Protein AF-A0A9P8ZN31-F1 (afdb_monomer_lite)

Sequence (281 aa):
MIQGDFIYSLTTFLALFKLKSSVALEEIICVKPPHLLTALALTDVSKDERPAIALDNQFRLLREDMVSVKAGGVEIEALRLHGVSGASSDTGRRTPWALQLECVRDLPFFAGTKAEDRRKFLQENKRIIRHQSFACIIIDNQVAAFGEINRDEELLARELPVVILQINGEANTIDTLYKLMDPTAVKLIQVDTAVFAYEPVIKALQRMQYPALAPELFLWDNDALLEHARDILELLRTQPTADIGPVLGLSRRTAFDRAQHDSLLAALTQRISLIQGPPGK

Foldseek 3Di:
DPDPPVVVQLLLLLLQQCDDDPQLSCLLNPPPPLDQQDPVNLVVDDLVCQQVVVLVNVSSVVNVVVSVQPLPADKAKAWAFPDKDQDCDPVNDRDAIKTKIWHPAADPVCVPPDLVCQLVVCVVCCRHQHFQFKKFKAFPSHTLFIFGWHDDSVQCSDRTHIIITGGPDDVSVVSSVVSRPDTPIMMMGGGPDPPVVCVVVSVVSVVPPGPPCSCCPRVVPFPQFDPDPVVVLVCCVVPVQAQCCVVVVHPDGDGDDPLRSVQVNCVNTTPDGDRDDDDDD

pLDDT: mean 74.08, std 16.92, range [22.97, 94.44]

Structure (mmCIF, N/CA/C/O backbone):
data_AF-A0A9P8ZN31-F1
#
_entry.id   AF-A0A9P8ZN31-F1
#
loop_
_atom_site.group_PDB
_atom_site.id
_atom_site.type_symbol
_atom_site.label_atom_id
_atom_site.label_alt_id
_atom_site.label_comp_id
_atom_site.label_asym_id
_atom_site.label_entity_id
_atom_site.label_seq_id
_atom_site.pdbx_PDB_ins_code
_atom_site.Cartn_x
_atom_site.Cartn_y
_atom_site.Cartn_z
_atom_site.occupancy
_atom_site.B_iso_or_equiv
_atom_site.auth_seq_id
_atom_site.auth_comp_id
_atom_site.auth_asym_id
_atom_site.auth_atom_id
_atom_site.pdbx_PDB_model_num
ATOM 1 N N . MET A 1 1 ? 6.189 -29.292 15.777 1.00 26.81 1 MET A N 1
ATOM 2 C CA . MET A 1 1 ? 5.141 -28.634 16.592 1.00 26.81 1 MET A CA 1
ATOM 3 C C . MET A 1 1 ? 5.155 -27.110 16.381 1.00 26.81 1 MET A C 1
ATOM 5 O O . MET A 1 1 ? 5.052 -26.361 17.335 1.00 26.81 1 MET A O 1
ATOM 9 N N . ILE A 1 2 ? 5.304 -26.651 15.128 1.00 26.19 2 ILE A N 1
ATOM 10 C CA . ILE A 1 2 ? 5.256 -25.233 14.708 1.00 26.19 2 ILE A CA 1
ATOM 11 C C . ILE A 1 2 ? 4.621 -25.215 13.306 1.00 26.19 2 ILE A C 1
ATOM 13 O O . ILE A 1 2 ? 5.259 -24.904 12.310 1.00 26.19 2 ILE A O 1
ATOM 17 N N . GLN A 1 3 ? 3.401 -25.740 13.199 1.00 24.02 3 GLN A N 1
ATOM 18 C CA . GLN A 1 3 ? 2.701 -25.884 11.912 1.00 24.02 3 GLN A CA 1
ATOM 19 C C . GLN A 1 3 ? 1.229 -25.442 11.995 1.00 24.02 3 GLN A C 1
ATOM 21 O O . GLN A 1 3 ? 0.548 -25.407 10.979 1.00 24.02 3 GLN A O 1
ATOM 26 N N . GLY A 1 4 ? 0.753 -25.069 13.192 1.00 22.97 4 GLY A N 1
ATOM 27 C CA . GLY A 1 4 ? -0.618 -24.605 13.430 1.00 22.97 4 GLY A CA 1
ATOM 28 C C . GLY A 1 4 ? -0.794 -23.093 13.266 1.00 22.97 4 GLY A C 1
ATOM 29 O O . GLY A 1 4 ? -1.760 -22.661 12.646 1.00 22.97 4 GLY A O 1
ATOM 30 N N . ASP A 1 5 ? 0.165 -22.284 13.724 1.00 27.25 5 ASP A N 1
ATOM 31 C CA . ASP A 1 5 ? -0.033 -20.824 13.817 1.00 27.25 5 ASP A CA 1
ATOM 32 C C . ASP A 1 5 ? 0.123 -20.085 12.477 1.00 27.25 5 ASP A C 1
ATOM 34 O O . ASP A 1 5 ? -0.468 -19.027 12.263 1.00 27.25 5 ASP A O 1
ATOM 38 N N . PHE A 1 6 ? 0.858 -20.663 11.522 1.00 27.67 6 PHE A N 1
ATOM 39 C CA . PHE A 1 6 ? 1.039 -20.072 10.188 1.00 27.67 6 PHE A CA 1
ATOM 40 C C . PHE A 1 6 ? -0.221 -20.209 9.314 1.00 27.67 6 PHE A C 1
ATOM 42 O O . PHE A 1 6 ? -0.500 -19.354 8.475 1.00 27.67 6 PHE A O 1
ATOM 49 N N . ILE A 1 7 ? -1.016 -21.262 9.541 1.00 29.48 7 ILE A N 1
ATOM 50 C CA . ILE A 1 7 ? -2.243 -21.538 8.784 1.00 29.48 7 ILE A CA 1
ATOM 51 C C . ILE A 1 7 ? -3.386 -20.645 9.280 1.00 29.48 7 ILE A C 1
ATOM 53 O O . ILE A 1 7 ? -4.126 -20.102 8.461 1.00 29.48 7 ILE A O 1
ATOM 57 N N . TYR A 1 8 ? -3.495 -20.397 10.590 1.00 28.84 8 TYR A N 1
ATOM 58 C CA . TYR A 1 8 ? -4.482 -19.447 11.125 1.00 28.84 8 TYR A CA 1
ATOM 59 C C . TYR A 1 8 ? -4.215 -18.010 10.664 1.00 28.84 8 TYR A C 1
ATOM 61 O O . TYR A 1 8 ? -5.162 -17.300 10.321 1.00 28.84 8 TYR A O 1
ATOM 69 N N . SER A 1 9 ? -2.940 -17.621 10.556 1.00 41.56 9 SER A N 1
ATOM 70 C CA . SER A 1 9 ? -2.534 -16.351 9.948 1.00 41.56 9 S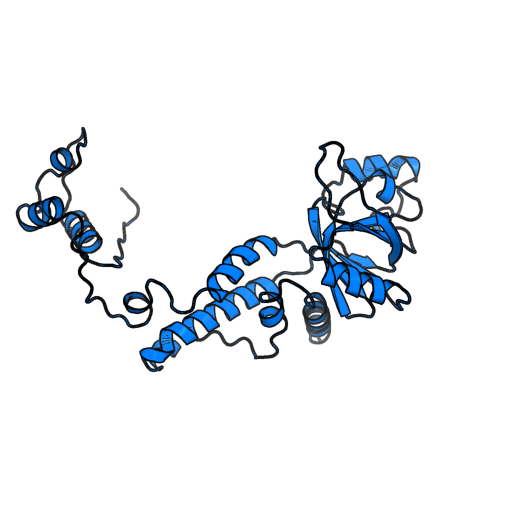ER A CA 1
ATOM 71 C C . SER A 1 9 ? -2.976 -16.273 8.485 1.00 41.56 9 SER A C 1
ATOM 73 O O . SER A 1 9 ? -3.716 -15.365 8.137 1.00 41.56 9 SER A O 1
ATOM 75 N N . LEU A 1 10 ? -2.658 -17.270 7.648 1.00 34.88 10 LEU A N 1
ATOM 76 C CA . LEU A 1 10 ? -3.002 -17.254 6.220 1.00 34.88 10 LEU A CA 1
ATOM 77 C C . LEU A 1 10 ? -4.518 -17.308 5.958 1.00 34.88 10 LEU A C 1
ATOM 79 O O . LEU A 1 10 ? -5.004 -16.654 5.045 1.00 34.88 10 LEU A O 1
ATOM 83 N N . THR A 1 11 ? -5.282 -18.052 6.762 1.00 34.88 11 THR A N 1
ATOM 84 C CA . THR A 1 11 ? -6.744 -18.178 6.590 1.00 34.88 11 THR A CA 1
ATOM 85 C C . THR A 1 11 ? -7.471 -16.903 7.017 1.00 34.88 11 THR A C 1
ATOM 87 O O . THR A 1 11 ? -8.391 -16.458 6.334 1.00 34.88 11 THR A O 1
ATOM 90 N N . THR A 1 12 ? -7.008 -16.265 8.098 1.00 37.31 12 THR A N 1
ATOM 91 C CA . THR A 1 12 ? -7.494 -14.946 8.534 1.00 37.31 12 THR A CA 1
ATOM 92 C C . THR A 1 12 ? -7.052 -13.865 7.550 1.00 37.31 12 THR A C 1
ATOM 94 O O . THR A 1 12 ? -7.836 -12.986 7.229 1.00 37.31 12 THR A O 1
ATOM 97 N N . PHE A 1 13 ? -5.850 -13.979 6.977 1.00 41.16 13 PHE A N 1
ATOM 98 C CA . PHE A 1 13 ? -5.304 -13.066 5.971 1.00 41.16 13 PHE A CA 1
ATOM 99 C C . PHE A 1 13 ? -6.001 -13.173 4.600 1.00 41.16 13 PHE A C 1
ATOM 101 O O . PHE A 1 13 ? -6.273 -12.172 3.945 1.00 41.16 13 PHE A O 1
ATOM 108 N N . LEU A 1 14 ? -6.379 -14.382 4.184 1.00 36.84 14 LEU A N 1
ATOM 109 C CA . LEU A 1 14 ? -7.201 -14.621 2.993 1.00 36.84 14 LEU A CA 1
ATOM 110 C C . LEU A 1 14 ? -8.663 -14.198 3.215 1.00 36.84 14 LEU A C 1
ATOM 112 O O . LEU A 1 14 ? -9.325 -13.753 2.276 1.00 36.84 14 LEU A O 1
ATOM 116 N N . ALA A 1 15 ? -9.167 -14.292 4.452 1.00 37.00 15 ALA A N 1
ATOM 117 C CA . ALA A 1 15 ? -10.458 -13.726 4.835 1.00 37.00 15 ALA A CA 1
ATOM 118 C C . ALA A 1 15 ? -10.421 -12.188 4.889 1.00 37.00 15 ALA A C 1
ATOM 120 O O . ALA A 1 15 ? -11.410 -11.567 4.502 1.00 37.00 15 ALA A O 1
ATOM 121 N N . LEU A 1 16 ? -9.272 -11.610 5.277 1.00 36.31 16 LEU A N 1
ATOM 122 C CA . LEU A 1 16 ? -8.961 -10.182 5.434 1.00 36.31 16 LEU A CA 1
ATOM 123 C C . LEU A 1 16 ? -9.022 -9.356 4.137 1.00 36.31 16 LEU A C 1
ATOM 125 O O . LEU A 1 16 ? -9.051 -8.130 4.194 1.00 36.31 16 LEU A O 1
ATOM 129 N N . PHE A 1 17 ? -9.059 -10.006 2.972 1.00 39.19 17 PHE A N 1
ATOM 130 C CA . PHE A 1 17 ? -8.986 -9.318 1.683 1.00 39.19 17 PHE A CA 1
ATOM 131 C C . PHE A 1 17 ? -10.204 -9.433 0.780 1.00 39.19 17 PHE A C 1
ATOM 133 O O . PHE A 1 17 ? -10.156 -8.997 -0.366 1.00 39.19 17 PHE A O 1
ATOM 140 N N . LYS A 1 18 ? -11.339 -9.906 1.299 1.00 36.06 18 LYS A N 1
ATOM 141 C CA . LYS A 1 18 ? -12.612 -9.864 0.571 1.00 36.06 18 LYS A CA 1
ATOM 142 C C . LYS A 1 18 ? -13.248 -8.452 0.596 1.00 36.06 18 LYS A C 1
ATOM 144 O O . LYS A 1 18 ? -13.969 -8.139 1.520 1.00 36.06 18 LYS A O 1
ATOM 149 N N . LEU A 1 19 ? -13.059 -7.680 -0.488 1.00 34.50 19 LEU A N 1
ATOM 150 C CA . LEU A 1 19 ? -13.835 -6.515 -1.013 1.00 34.50 19 LEU A CA 1
ATOM 151 C C . LEU A 1 19 ? -13.381 -5.099 -0.573 1.00 34.50 19 LEU A C 1
ATOM 153 O O . LEU A 1 19 ? -13.502 -4.771 0.595 1.00 34.50 19 LEU A O 1
ATOM 157 N N . LYS A 1 20 ? -12.959 -4.127 -1.422 1.00 34.56 20 LYS A N 1
ATOM 158 C CA . LYS A 1 20 ? -12.990 -3.947 -2.894 1.00 34.56 20 LYS A CA 1
ATOM 159 C C . LYS A 1 20 ? -12.104 -2.751 -3.342 1.00 34.56 20 LYS A C 1
ATOM 161 O O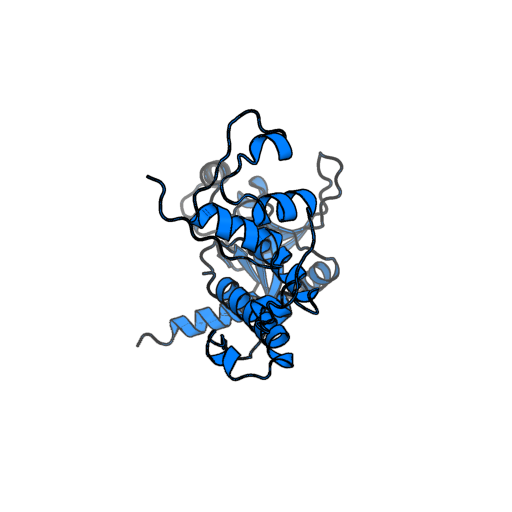 . LYS A 1 20 ? -12.341 -1.616 -2.948 1.00 34.56 20 LYS A O 1
ATOM 166 N N . SER A 1 21 ? -11.199 -2.973 -4.289 1.00 34.22 21 SER A N 1
ATOM 167 C CA . SER A 1 21 ? -11.237 -2.290 -5.592 1.00 34.22 21 SER A CA 1
ATOM 168 C C . SER A 1 21 ? -11.399 -3.438 -6.588 1.00 34.22 21 SER A C 1
ATOM 170 O O . SER A 1 21 ? -10.793 -4.488 -6.368 1.00 34.22 21 SER A O 1
ATOM 172 N N . SER A 1 22 ? -12.303 -3.344 -7.572 1.00 43.41 22 SER A N 1
ATOM 173 C CA . SER A 1 22 ? -12.851 -4.550 -8.233 1.00 43.41 22 SER A CA 1
ATOM 174 C C . SER A 1 22 ? -11.807 -5.444 -8.893 1.00 43.41 22 SER A C 1
ATOM 176 O O . SER A 1 22 ? -12.115 -6.577 -9.214 1.00 43.41 22 SER A O 1
ATOM 178 N N . VAL A 1 23 ? -10.583 -4.960 -9.062 1.00 41.75 23 VAL A N 1
ATOM 179 C CA . VAL A 1 23 ? -9.555 -5.678 -9.790 1.00 41.75 23 VAL A CA 1
ATOM 180 C C . VAL A 1 23 ? -8.280 -5.917 -8.955 1.00 41.75 23 VAL A C 1
ATOM 182 O O . VAL A 1 23 ? -7.556 -6.865 -9.224 1.00 41.75 23 VAL A O 1
ATOM 185 N N . ALA A 1 24 ? -8.021 -5.155 -7.877 1.00 50.44 24 ALA A N 1
ATOM 186 C CA . ALA A 1 24 ? -7.046 -5.583 -6.856 1.00 50.44 24 ALA A CA 1
ATOM 187 C C . ALA A 1 24 ? -7.593 -6.760 -6.032 1.00 50.44 24 ALA A C 1
ATOM 189 O O . ALA A 1 24 ? -6.850 -7.623 -5.580 1.00 50.44 24 ALA A O 1
ATOM 190 N N . LEU A 1 25 ? -8.915 -6.793 -5.850 1.00 49.91 25 LEU A N 1
ATOM 191 C CA . LEU A 1 25 ? -9.608 -7.817 -5.088 1.00 49.91 25 LEU A CA 1
ATOM 192 C C . LEU A 1 25 ? -9.474 -9.209 -5.709 1.00 49.91 25 LEU A C 1
ATOM 194 O O . LEU A 1 25 ? -9.124 -10.148 -5.002 1.00 49.91 25 LEU A O 1
ATOM 198 N N . GLU A 1 26 ? -9.771 -9.327 -7.007 1.00 50.06 26 GLU A N 1
ATOM 199 C CA . GLU A 1 26 ? -9.713 -10.591 -7.756 1.00 50.06 26 GLU A CA 1
ATOM 200 C C . GLU A 1 26 ? -8.316 -11.215 -7.704 1.00 50.06 26 GLU A C 1
ATOM 202 O O . GLU A 1 26 ? -8.182 -12.429 -7.548 1.00 50.06 26 GLU A O 1
ATOM 207 N N . GLU A 1 27 ? -7.283 -10.374 -7.745 1.00 54.56 27 GLU A N 1
ATOM 208 C CA . GLU A 1 27 ? -5.901 -10.826 -7.665 1.00 54.56 27 GLU A CA 1
ATOM 209 C C . GLU A 1 27 ? -5.556 -11.343 -6.262 1.00 54.56 27 GLU A C 1
ATOM 211 O O . GLU A 1 27 ? -4.999 -12.429 -6.116 1.00 54.56 27 GLU A O 1
ATOM 216 N N . ILE A 1 28 ? -5.955 -10.641 -5.199 1.00 51.53 28 ILE A N 1
ATOM 217 C CA . ILE A 1 28 ? -5.618 -11.049 -3.827 1.00 51.53 28 ILE A CA 1
ATOM 218 C C . ILE A 1 28 ? -6.348 -12.345 -3.420 1.00 51.53 28 ILE A C 1
ATOM 220 O O . ILE A 1 28 ? -5.738 -13.215 -2.787 1.00 51.53 28 ILE A O 1
ATOM 224 N N . ILE A 1 29 ? -7.605 -12.532 -3.849 1.00 50.16 29 ILE A N 1
ATOM 225 C CA . ILE A 1 29 ? -8.415 -13.742 -3.574 1.00 50.16 29 ILE A CA 1
ATOM 226 C C . ILE A 1 29 ? -8.078 -14.939 -4.478 1.00 50.16 29 ILE A C 1
ATOM 228 O O . ILE A 1 29 ? -8.655 -16.016 -4.314 1.00 50.16 29 ILE A O 1
ATOM 232 N N . CYS A 1 30 ? -7.179 -14.773 -5.448 1.00 54.09 30 CYS A N 1
ATOM 233 C CA . CYS A 1 30 ? -6.862 -15.790 -6.441 1.00 54.09 30 CYS A CA 1
ATOM 234 C C . CYS A 1 30 ? -6.318 -17.077 -5.786 1.00 54.09 30 CYS A C 1
ATOM 236 O O . CYS A 1 30 ? -5.209 -17.129 -5.276 1.00 54.09 30 CYS A O 1
ATOM 238 N N . VAL A 1 31 ? -7.052 -18.185 -5.817 1.00 57.72 31 VAL A N 1
ATOM 239 C CA . VAL A 1 31 ? -6.573 -19.459 -5.233 1.00 57.72 31 VAL A CA 1
ATOM 240 C C . VAL A 1 31 ? -5.493 -20.158 -6.067 1.00 57.72 31 VAL A C 1
AT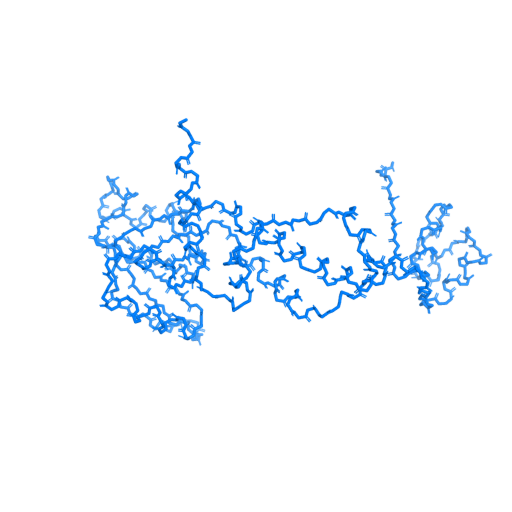OM 242 O O . VAL A 1 31 ? -4.993 -21.208 -5.666 1.00 57.72 31 VAL A O 1
ATOM 245 N N . LYS A 1 32 ? -5.110 -19.596 -7.224 1.00 58.41 32 LYS A N 1
ATOM 246 C CA . LYS A 1 32 ? -3.998 -20.141 -8.009 1.00 58.41 32 LYS A CA 1
ATOM 247 C C . LYS A 1 32 ? -2.712 -20.048 -7.179 1.00 58.41 32 LYS A C 1
ATOM 249 O O . LYS A 1 32 ? -2.470 -18.994 -6.579 1.00 58.41 32 LYS A O 1
ATOM 254 N N . PRO A 1 33 ? -1.895 -21.115 -7.149 1.00 53.50 33 PRO A N 1
ATOM 255 C CA . PRO A 1 33 ? -0.647 -21.105 -6.405 1.00 53.50 33 PRO A CA 1
ATOM 256 C C . PRO A 1 33 ? 0.241 -19.946 -6.884 1.00 53.50 33 PRO A C 1
ATOM 258 O O . PRO A 1 33 ? 0.276 -19.672 -8.091 1.00 53.50 33 PRO A O 1
ATOM 261 N N . PRO A 1 34 ? 0.936 -19.248 -5.966 1.00 54.50 34 PRO A N 1
ATOM 262 C CA . PRO A 1 34 ? 1.929 -18.258 -6.346 1.00 54.50 34 PRO A CA 1
ATOM 263 C C . PRO A 1 34 ? 3.024 -18.985 -7.126 1.00 54.50 34 PRO A C 1
ATOM 265 O O . PRO A 1 34 ? 3.755 -19.817 -6.593 1.00 54.50 34 PRO A O 1
ATOM 268 N N . HIS A 1 35 ? 3.072 -18.726 -8.425 1.00 62.84 35 HIS A N 1
ATOM 269 C CA . HIS A 1 35 ? 4.105 -19.231 -9.306 1.00 62.84 35 HIS A CA 1
ATOM 270 C C . HIS A 1 35 ? 4.659 -18.035 -10.061 1.00 62.84 35 HIS A C 1
ATOM 272 O O . HIS A 1 35 ? 4.056 -17.562 -11.021 1.00 62.84 35 HIS A O 1
ATOM 278 N N . LEU A 1 36 ? 5.773 -17.508 -9.562 1.00 64.06 36 LEU A N 1
ATOM 279 C CA . LEU A 1 36 ? 6.572 -16.544 -10.297 1.00 64.06 36 LEU A CA 1
ATOM 280 C C . LEU A 1 36 ? 7.420 -17.335 -11.284 1.00 64.06 36 LEU A C 1
ATOM 282 O O . LEU A 1 36 ? 8.298 -18.102 -10.880 1.00 64.06 36 LEU A O 1
ATOM 286 N N . LEU A 1 37 ? 7.153 -17.169 -12.576 1.00 67.25 37 LEU A N 1
ATOM 287 C CA . LEU A 1 37 ? 8.062 -17.702 -13.581 1.00 67.25 37 LEU A CA 1
ATOM 288 C C . LEU A 1 37 ? 9.378 -16.932 -13.487 1.00 67.25 37 LEU A C 1
ATOM 290 O O . LEU A 1 37 ? 9.406 -15.702 -13.424 1.00 67.25 37 LEU A O 1
ATOM 294 N N . THR A 1 38 ? 10.485 -17.666 -13.468 1.00 70.50 38 THR A N 1
ATOM 295 C CA . THR A 1 38 ? 11.809 -17.052 -13.511 1.00 70.50 38 THR A CA 1
ATOM 296 C C . THR A 1 38 ? 12.034 -16.396 -14.873 1.00 70.50 38 THR A C 1
ATOM 298 O O . THR A 1 38 ? 11.422 -16.775 -15.873 1.00 70.50 38 THR A O 1
ATOM 301 N N . ALA A 1 39 ? 12.966 -15.442 -14.945 1.00 67.00 39 ALA A N 1
ATOM 302 C CA . ALA A 1 39 ? 13.363 -14.840 -16.222 1.00 67.00 39 ALA A CA 1
ATOM 303 C C . ALA A 1 39 ? 13.819 -15.894 -17.255 1.00 67.00 39 ALA A C 1
ATOM 305 O O . ALA A 1 39 ? 13.616 -15.713 -18.450 1.00 67.00 39 ALA A O 1
ATOM 306 N N . LEU A 1 40 ? 14.380 -17.013 -16.781 1.00 66.88 40 LEU A N 1
ATOM 307 C CA . LEU A 1 40 ? 14.743 -18.172 -17.599 1.00 66.88 40 LEU A CA 1
ATOM 308 C C . LEU A 1 40 ? 13.511 -18.955 -18.069 1.00 66.88 40 LEU A C 1
ATOM 310 O O . LEU A 1 40 ? 13.440 -19.330 -19.224 1.00 66.88 40 LEU A O 1
ATOM 314 N N . ALA A 1 41 ? 12.490 -19.141 -17.235 1.00 71.38 41 ALA A N 1
ATOM 315 C CA . ALA A 1 41 ? 11.276 -19.832 -17.671 1.00 71.38 41 ALA A CA 1
ATOM 316 C C . ALA A 1 41 ? 10.525 -19.079 -18.791 1.00 71.38 41 ALA A C 1
ATOM 318 O O . ALA A 1 41 ? 9.815 -19.700 -19.573 1.00 71.38 41 ALA A O 1
ATOM 319 N N . LEU A 1 42 ? 10.707 -17.756 -18.918 1.00 69.75 42 LEU A N 1
ATOM 320 C CA . LEU A 1 42 ? 10.162 -16.962 -20.029 1.00 69.75 42 LEU A CA 1
ATOM 321 C C . LEU A 1 42 ? 10.881 -17.207 -21.370 1.00 69.75 42 LEU A C 1
ATOM 323 O O . LEU A 1 42 ? 10.284 -16.950 -22.417 1.00 69.75 42 LEU A O 1
ATOM 327 N N . THR A 1 43 ? 12.131 -17.698 -21.378 1.00 71.19 43 THR A N 1
ATOM 328 C CA . THR A 1 43 ? 12.849 -17.998 -22.635 1.00 71.19 43 THR A CA 1
ATOM 329 C C . THR A 1 43 ? 12.246 -19.194 -23.359 1.00 71.19 43 THR A C 1
ATOM 331 O O . THR A 1 43 ? 12.255 -19.221 -24.590 1.00 71.19 43 THR A O 1
ATOM 334 N N . ASP A 1 44 ? 11.692 -20.139 -22.597 1.00 79.00 44 ASP A N 1
ATOM 335 C CA . ASP A 1 44 ? 11.163 -21.414 -23.091 1.00 79.00 44 ASP A CA 1
ATOM 336 C C . ASP A 1 44 ? 9.744 -21.292 -23.662 1.00 79.00 44 ASP A C 1
ATOM 338 O O . ASP A 1 44 ? 9.229 -22.225 -24.279 1.00 79.00 44 ASP A O 1
ATOM 342 N N . VAL A 1 45 ? 9.113 -20.128 -23.485 1.00 80.19 45 VAL A N 1
ATOM 343 C CA . VAL A 1 45 ? 7.778 -19.834 -24.005 1.00 80.19 45 VAL A CA 1
ATOM 344 C C . VAL A 1 45 ? 7.864 -19.111 -25.351 1.00 80.19 45 VAL A C 1
ATOM 346 O O . VAL A 1 45 ? 8.820 -18.370 -25.626 1.00 80.19 45 VAL A O 1
ATOM 349 N N . SER A 1 46 ? 6.853 -19.325 -26.199 1.00 82.25 46 SER A N 1
ATOM 350 C CA . SER A 1 46 ? 6.738 -18.686 -27.510 1.00 82.25 46 SER A CA 1
ATOM 351 C C . SER A 1 46 ? 6.815 -17.160 -27.392 1.00 82.25 46 SER A C 1
ATOM 353 O O . SER A 1 46 ? 6.295 -16.577 -26.439 1.00 82.25 46 SER A O 1
ATOM 355 N N . LYS A 1 47 ? 7.477 -16.500 -28.355 1.00 79.31 47 LYS A N 1
ATOM 356 C CA . LYS A 1 47 ? 7.654 -15.037 -28.350 1.00 79.31 47 LYS A CA 1
ATOM 357 C C . LYS A 1 47 ? 6.316 -14.310 -28.149 1.00 79.31 47 LYS A C 1
ATOM 359 O O . LYS A 1 47 ? 6.238 -13.427 -27.303 1.00 79.31 47 LYS A O 1
ATOM 364 N N . ASP A 1 48 ? 5.263 -14.744 -28.835 1.00 80.50 48 ASP A N 1
ATOM 365 C CA . ASP A 1 48 ? 3.949 -14.091 -28.823 1.00 80.50 48 ASP A CA 1
ATOM 366 C C . ASP A 1 48 ? 3.251 -14.122 -27.450 1.00 80.50 48 ASP A C 1
ATOM 368 O O . ASP A 1 48 ? 2.511 -13.200 -27.106 1.00 80.50 48 ASP A O 1
ATOM 372 N N . GLU A 1 49 ? 3.513 -15.142 -26.627 1.00 81.56 49 GLU A N 1
ATOM 373 C CA . GLU A 1 49 ? 2.886 -15.305 -25.307 1.00 81.56 49 GLU A CA 1
ATOM 374 C C . GLU A 1 49 ? 3.656 -14.596 -24.180 1.00 81.56 49 GLU A C 1
ATOM 376 O O . GLU A 1 49 ? 3.079 -14.277 -23.134 1.00 81.56 49 GLU A O 1
ATOM 381 N N . ARG A 1 50 ? 4.950 -14.302 -24.377 1.00 82.88 50 ARG A N 1
ATOM 382 C CA . ARG A 1 50 ? 5.820 -13.716 -23.338 1.00 82.88 50 ARG A CA 1
ATOM 383 C C . ARG A 1 50 ? 5.286 -12.417 -22.731 1.00 82.88 50 ARG A C 1
ATOM 385 O O . ARG A 1 50 ? 5.353 -12.305 -21.508 1.00 82.88 50 ARG A O 1
ATOM 392 N N . PRO A 1 51 ? 4.746 -11.443 -23.493 1.00 81.50 51 PRO A N 1
ATOM 393 C CA . PRO A 1 51 ? 4.252 -10.197 -22.908 1.00 81.50 51 PRO A CA 1
ATOM 394 C C . PRO A 1 51 ? 3.057 -10.413 -21.974 1.00 81.50 51 PRO A C 1
ATOM 396 O O . PRO A 1 51 ? 2.995 -9.806 -20.906 1.00 81.50 51 PRO A O 1
ATOM 399 N N . ALA A 1 52 ? 2.133 -11.305 -22.343 1.00 81.31 52 ALA A N 1
ATOM 400 C CA . ALA A 1 52 ? 0.965 -11.626 -21.526 1.00 81.31 52 ALA A CA 1
ATOM 401 C C . ALA A 1 52 ? 1.366 -12.361 -20.237 1.00 81.31 52 ALA A C 1
ATOM 403 O O . ALA A 1 52 ? 0.888 -12.031 -19.153 1.00 81.31 52 ALA A O 1
ATOM 404 N N . ILE A 1 53 ? 2.298 -13.309 -20.341 1.00 80.25 53 ILE A N 1
ATOM 405 C CA . ILE A 1 53 ? 2.818 -14.056 -19.191 1.00 80.25 53 ILE A CA 1
ATOM 406 C C . ILE A 1 53 ? 3.635 -13.150 -18.265 1.00 80.25 53 ILE A C 1
ATOM 408 O O . ILE A 1 53 ? 3.527 -13.248 -17.046 1.00 80.25 53 ILE A O 1
ATOM 412 N N . ALA A 1 54 ? 4.429 -12.232 -18.816 1.00 79.44 54 ALA A N 1
ATOM 413 C CA . ALA A 1 54 ? 5.169 -11.261 -18.022 1.00 79.44 54 ALA A CA 1
ATOM 414 C C . ALA A 1 54 ? 4.234 -10.314 -17.255 1.00 79.44 54 ALA A C 1
ATOM 416 O O . ALA A 1 54 ? 4.496 -10.027 -16.089 1.00 79.44 54 ALA A O 1
ATOM 417 N N . LEU A 1 55 ? 3.133 -9.870 -17.870 1.00 79.56 55 LEU A N 1
ATOM 418 C CA . LEU A 1 55 ? 2.094 -9.105 -17.175 1.00 79.56 55 LEU A CA 1
ATOM 419 C C . LEU A 1 55 ? 1.462 -9.914 -16.037 1.00 79.56 55 LEU A C 1
ATOM 421 O O . LEU A 1 55 ? 1.364 -9.403 -14.923 1.00 79.56 55 LEU A O 1
ATOM 425 N N . ASP A 1 56 ? 1.101 -11.176 -16.282 1.00 79.00 56 ASP A N 1
ATOM 426 C CA . ASP A 1 56 ? 0.570 -12.077 -15.248 1.00 79.00 56 ASP A CA 1
ATOM 427 C C . ASP A 1 56 ? 1.569 -12.265 -14.089 1.00 79.00 56 ASP A C 1
ATOM 429 O O . ASP A 1 56 ? 1.187 -12.179 -12.923 1.00 79.00 56 ASP A O 1
ATOM 433 N N . ASN A 1 57 ? 2.869 -12.405 -14.375 1.00 79.56 57 ASN A N 1
ATOM 434 C CA . ASN A 1 57 ? 3.906 -12.449 -13.338 1.00 79.56 57 ASN A CA 1
ATOM 435 C C . ASN A 1 57 ? 3.971 -11.158 -12.509 1.00 79.56 57 ASN A C 1
ATOM 437 O O . ASN A 1 57 ? 4.180 -11.236 -11.301 1.00 79.56 57 ASN A O 1
ATOM 441 N N . GLN A 1 58 ? 3.783 -9.982 -13.120 1.00 79.44 58 GLN A N 1
ATOM 442 C CA . GLN A 1 58 ? 3.774 -8.711 -12.383 1.00 79.44 58 GLN A CA 1
ATOM 443 C C . GLN A 1 58 ? 2.570 -8.600 -11.447 1.00 79.44 58 GLN A C 1
ATOM 445 O O . GLN A 1 58 ? 2.721 -8.148 -10.312 1.00 79.44 58 GLN A O 1
ATOM 450 N N . PHE A 1 59 ? 1.395 -9.065 -11.880 1.00 76.12 59 PHE A N 1
ATOM 451 C CA . PHE A 1 59 ? 0.232 -9.177 -10.998 1.00 76.12 59 PHE A CA 1
ATOM 452 C C . PHE A 1 59 ? 0.515 -10.093 -9.805 1.00 76.12 59 PHE A C 1
ATOM 454 O O . PHE A 1 59 ? 0.270 -9.701 -8.664 1.00 76.12 59 PHE A O 1
ATOM 461 N N . ARG A 1 60 ? 1.123 -11.261 -10.051 1.00 75.81 60 ARG A N 1
ATOM 462 C CA . ARG A 1 60 ? 1.474 -12.230 -9.001 1.00 75.81 60 ARG A CA 1
ATOM 463 C C . ARG A 1 60 ? 2.529 -11.708 -8.026 1.00 75.81 60 ARG A C 1
ATOM 465 O O . ARG A 1 60 ? 2.404 -11.954 -6.832 1.00 75.81 60 ARG A O 1
ATOM 472 N N . LEU A 1 61 ? 3.544 -10.993 -8.511 1.00 76.25 61 LEU A N 1
ATOM 473 C CA . LEU A 1 61 ? 4.587 -10.401 -7.669 1.00 76.25 61 LEU A CA 1
ATOM 474 C C . LEU A 1 61 ? 3.993 -9.333 -6.746 1.00 76.25 61 LEU A C 1
ATOM 476 O O . LEU A 1 61 ? 4.199 -9.366 -5.537 1.00 76.25 61 LEU A O 1
ATOM 480 N N . LEU A 1 62 ? 3.188 -8.429 -7.312 1.00 74.25 62 LEU A N 1
ATOM 481 C CA . LEU A 1 62 ? 2.478 -7.415 -6.533 1.00 74.25 62 LEU A CA 1
ATOM 482 C C . LEU A 1 62 ? 1.555 -8.053 -5.505 1.00 74.25 62 LEU A C 1
ATOM 484 O O . LEU A 1 62 ? 1.463 -7.582 -4.376 1.00 74.25 62 LEU A O 1
ATOM 488 N N . ARG A 1 63 ? 0.892 -9.146 -5.876 1.00 70.81 63 ARG A N 1
ATOM 489 C CA . ARG A 1 63 ? 0.071 -9.914 -4.954 1.00 70.81 63 ARG A CA 1
ATOM 490 C C . ARG A 1 63 ? 0.890 -10.478 -3.798 1.00 70.81 63 ARG A C 1
ATOM 492 O O . ARG A 1 63 ? 0.447 -10.374 -2.661 1.00 70.81 63 ARG A O 1
ATOM 499 N N . GLU A 1 64 ? 2.044 -11.081 -4.064 1.00 68.88 64 GLU A N 1
ATOM 500 C CA . GLU A 1 64 ? 2.916 -11.616 -3.016 1.00 68.88 64 GLU A CA 1
ATOM 501 C C . GLU A 1 64 ? 3.382 -10.508 -2.070 1.00 68.88 64 GLU A C 1
ATOM 503 O O . GLU A 1 64 ? 3.268 -10.670 -0.857 1.00 68.88 64 GLU A O 1
ATOM 508 N N . ASP A 1 65 ? 3.771 -9.348 -2.597 1.00 68.81 65 ASP A N 1
ATOM 509 C CA . ASP A 1 65 ? 4.118 -8.181 -1.785 1.00 68.81 65 ASP A CA 1
ATOM 510 C C . ASP A 1 65 ? 2.937 -7.727 -0.917 1.00 68.81 65 ASP A C 1
ATOM 512 O O . ASP A 1 65 ? 3.100 -7.521 0.287 1.00 68.81 65 ASP A O 1
ATOM 516 N N . MET A 1 66 ? 1.732 -7.650 -1.490 1.00 65.00 66 MET A N 1
ATOM 517 C CA . MET A 1 66 ? 0.503 -7.301 -0.770 1.00 65.00 66 MET A CA 1
ATOM 518 C C . MET A 1 66 ? 0.094 -8.350 0.272 1.00 65.00 66 MET A C 1
ATOM 520 O O . MET A 1 66 ? -0.500 -7.987 1.284 1.00 65.00 66 MET A O 1
ATOM 524 N N . VAL A 1 67 ? 0.398 -9.633 0.047 1.00 59.12 67 VAL A N 1
ATOM 525 C CA . VAL A 1 67 ? 0.087 -10.738 0.970 1.00 59.12 67 VAL A CA 1
ATOM 526 C C . VAL A 1 67 ? 1.154 -10.912 2.050 1.00 59.12 67 VAL A C 1
ATOM 528 O O . VAL A 1 67 ? 0.847 -11.314 3.170 1.00 59.12 67 VAL A O 1
ATOM 531 N N . SER A 1 68 ? 2.403 -10.553 1.754 1.00 56.62 68 SER A N 1
ATOM 532 C CA . SER A 1 68 ? 3.510 -10.538 2.716 1.00 56.62 68 SER A CA 1
ATOM 533 C C . SER A 1 68 ? 3.349 -9.454 3.790 1.00 56.62 68 SER A C 1
ATOM 535 O O . SER A 1 68 ? 4.036 -9.481 4.818 1.00 56.62 68 SER A O 1
ATOM 537 N N . VAL A 1 69 ? 2.421 -8.515 3.569 1.00 54.59 69 VAL A N 1
ATOM 538 C CA . VAL A 1 69 ? 2.001 -7.505 4.536 1.00 54.59 69 VAL A CA 1
ATOM 539 C C . VAL A 1 69 ? 1.566 -8.194 5.815 1.00 54.59 69 VAL A C 1
ATOM 541 O O . VAL A 1 69 ? 0.515 -8.809 5.895 1.00 54.59 69 VAL A O 1
ATOM 544 N N . LYS A 1 70 ? 2.360 -8.071 6.872 1.00 51.50 70 LYS A N 1
ATOM 545 C CA . LYS A 1 70 ? 1.927 -8.525 8.190 1.00 51.50 70 LYS A CA 1
ATOM 546 C C . LYS A 1 70 ? 0.776 -7.630 8.645 1.00 51.50 70 LYS A C 1
ATOM 548 O O . LYS A 1 70 ? 0.918 -6.407 8.651 1.00 51.50 70 LYS A O 1
ATOM 553 N N . ALA A 1 71 ? -0.331 -8.234 9.079 1.00 51.91 71 ALA A N 1
ATOM 554 C CA . ALA A 1 71 ? -1.353 -7.575 9.891 1.00 51.91 71 ALA A CA 1
ATOM 555 C C . ALA A 1 71 ? -0.737 -7.204 11.256 1.00 51.91 71 ALA A C 1
ATOM 557 O O . ALA A 1 71 ? -0.959 -7.862 12.262 1.00 51.91 71 ALA A O 1
ATOM 558 N N . GLY A 1 72 ? 0.160 -6.219 11.259 1.00 52.22 72 GLY A N 1
ATOM 559 C CA . GLY A 1 72 ? 0.889 -5.748 12.437 1.00 52.22 72 GLY A CA 1
ATOM 560 C C . GLY A 1 72 ? 0.228 -4.554 13.123 1.00 52.22 72 GLY A C 1
ATOM 561 O O . GLY A 1 72 ? 0.831 -3.979 14.023 1.00 52.22 72 GLY A O 1
ATOM 562 N N . GLY A 1 73 ? -0.965 -4.153 12.676 1.00 67.19 73 GLY A N 1
ATOM 563 C CA . GLY A 1 73 ? -1.683 -3.006 13.223 1.00 67.19 73 GLY A CA 1
ATOM 564 C C . GLY A 1 73 ? -2.597 -3.355 14.400 1.00 67.19 73 GLY A C 1
ATOM 565 O O . GLY A 1 73 ? -2.587 -4.462 14.933 1.00 67.19 73 GLY A O 1
ATOM 566 N N . VAL A 1 74 ? -3.387 -2.368 14.827 1.00 80.56 74 VAL A N 1
ATOM 567 C CA . VAL A 1 74 ? -4.339 -2.498 15.940 1.00 80.56 74 VAL A CA 1
ATOM 568 C C . VAL A 1 74 ? -5.561 -3.303 15.490 1.00 80.56 74 VAL A C 1
ATOM 570 O O . VAL A 1 74 ? -6.247 -2.905 14.547 1.00 80.56 74 VAL A O 1
ATOM 573 N N . GLU A 1 75 ? -5.849 -4.400 16.190 1.00 86.62 75 GLU A N 1
ATOM 574 C CA . GLU A 1 75 ? -7.095 -5.163 16.070 1.00 86.62 75 GLU A CA 1
ATOM 575 C C . GLU A 1 75 ? -8.080 -4.735 17.166 1.00 86.62 75 GLU A C 1
ATOM 577 O O . GLU A 1 75 ? -7.722 -4.616 18.340 1.00 86.62 75 GLU A O 1
ATOM 582 N N . ILE A 1 76 ? -9.325 -4.483 16.767 1.00 88.62 76 ILE A N 1
ATOM 583 C CA . ILE A 1 76 ? -10.434 -4.128 17.648 1.00 88.62 76 ILE A CA 1
ATOM 584 C C . ILE A 1 76 ? -11.543 -5.150 17.434 1.00 88.62 76 ILE A C 1
ATOM 586 O O . ILE A 1 76 ? -12.101 -5.259 16.344 1.00 88.62 76 ILE A O 1
ATOM 590 N N . GLU A 1 77 ? -11.868 -5.899 18.480 1.00 89.75 77 GLU A N 1
ATOM 591 C CA . GLU A 1 77 ? -12.896 -6.936 18.444 1.00 89.75 77 GLU A CA 1
ATOM 592 C C . GLU A 1 77 ? -14.191 -6.490 19.127 1.00 89.75 77 GLU A C 1
ATOM 594 O O . GLU A 1 77 ? -14.202 -5.552 19.923 1.00 89.75 77 GLU A O 1
ATOM 599 N N . ALA A 1 78 ? -15.266 -7.243 18.876 1.00 89.69 78 ALA A N 1
ATOM 600 C CA . ALA A 1 78 ? -16.572 -7.056 19.501 1.00 89.69 78 ALA A CA 1
ATOM 601 C C . ALA A 1 78 ? -17.116 -5.641 19.266 1.00 89.69 78 ALA A C 1
ATOM 603 O O . ALA A 1 78 ? -17.394 -4.895 20.204 1.00 89.69 78 ALA A O 1
ATOM 604 N N . LEU A 1 79 ? -17.245 -5.275 17.994 1.00 91.69 79 LEU A N 1
ATOM 605 C CA . LEU A 1 79 ? -17.862 -4.023 17.572 1.00 91.69 79 LEU A CA 1
ATOM 606 C C . LEU A 1 79 ? -19.361 -4.214 17.309 1.00 91.69 79 LEU A C 1
ATOM 608 O O . LEU A 1 79 ? -19.806 -5.294 16.925 1.00 91.69 79 LEU A O 1
ATOM 612 N N . ARG A 1 80 ? -20.139 -3.145 17.467 1.00 91.81 80 ARG A N 1
ATOM 613 C CA . ARG A 1 80 ? -21.532 -3.074 17.014 1.00 91.81 80 ARG A CA 1
ATOM 614 C C . ARG A 1 80 ? -21.774 -1.797 16.228 1.00 91.81 80 ARG A C 1
ATOM 616 O O . ARG A 1 80 ? -21.137 -0.774 16.483 1.00 91.81 80 ARG A O 1
ATOM 623 N N . LEU A 1 81 ? -22.712 -1.844 15.287 1.00 92.00 81 LEU A N 1
ATOM 624 C CA . LEU A 1 81 ? -23.142 -0.646 14.578 1.00 92.00 81 LEU A CA 1
ATOM 625 C C . LEU A 1 81 ? -23.841 0.298 15.567 1.00 92.00 81 LEU A C 1
ATOM 627 O O . LEU A 1 81 ? -24.875 -0.042 16.134 1.00 92.00 81 LEU A O 1
ATOM 631 N N . HIS A 1 82 ? -23.254 1.473 15.781 1.00 89.38 82 HIS A N 1
ATOM 632 C CA . HIS A 1 82 ? -23.816 2.529 16.626 1.00 89.38 82 HIS A CA 1
ATOM 633 C C . HIS A 1 82 ? -24.643 3.514 15.804 1.00 89.38 82 HIS A C 1
ATOM 635 O O . HIS A 1 82 ? -25.693 3.984 16.234 1.00 89.38 82 HIS A O 1
ATOM 641 N N . GLY A 1 83 ? -24.172 3.816 14.597 1.00 87.50 83 GLY A N 1
ATOM 642 C CA . GLY A 1 83 ? -24.835 4.751 13.710 1.00 87.50 83 GLY A CA 1
ATOM 643 C C . GLY A 1 83 ? -24.063 4.971 12.421 1.00 87.50 83 GLY A C 1
ATOM 644 O O . GLY A 1 83 ? -23.034 4.348 12.155 1.00 87.50 83 GLY A O 1
ATOM 645 N N . VAL A 1 84 ? -24.576 5.893 11.620 1.00 84.94 84 VAL A N 1
ATOM 646 C CA . VAL A 1 84 ? -23.930 6.359 10.398 1.00 84.94 84 VAL A CA 1
ATOM 647 C C . VAL A 1 84 ? -23.796 7.865 10.520 1.00 84.94 84 VAL A C 1
ATOM 649 O O . VAL A 1 84 ? -24.780 8.555 10.786 1.00 84.94 84 VAL A O 1
ATOM 652 N N . SER A 1 85 ? -22.587 8.384 10.340 1.00 76.12 85 SER A N 1
ATOM 653 C CA . SER A 1 85 ? -22.365 9.819 10.264 1.00 76.12 85 SER A CA 1
ATOM 654 C C . SER A 1 85 ? -22.282 10.258 8.807 1.00 76.12 85 SER A C 1
ATOM 656 O O . SER A 1 85 ? -21.482 9.766 8.010 1.00 76.12 85 SER A O 1
ATOM 658 N N . GLY A 1 86 ? -23.123 11.227 8.463 1.00 63.97 86 GLY A N 1
ATOM 659 C CA . GLY A 1 86 ? -22.910 12.110 7.326 1.00 63.97 86 GLY A CA 1
ATOM 660 C C . GLY A 1 86 ? -22.421 13.435 7.881 1.00 63.97 86 GLY A C 1
ATOM 661 O O . GLY A 1 86 ? -23.230 14.303 8.192 1.00 63.97 86 GLY A O 1
ATOM 662 N N . ALA A 1 87 ? -21.118 13.586 8.100 1.00 47.00 87 ALA A N 1
ATOM 663 C CA . ALA A 1 87 ? -20.608 14.888 8.505 1.00 47.00 87 ALA A CA 1
ATOM 664 C C . ALA A 1 87 ? -20.518 15.769 7.256 1.00 47.00 87 ALA A C 1
ATOM 666 O O . ALA A 1 87 ? -19.987 15.340 6.237 1.00 47.00 87 ALA A O 1
ATOM 667 N N . SER A 1 88 ? -21.048 16.986 7.319 1.00 43.81 88 SER A N 1
ATOM 668 C CA . SER A 1 88 ? -20.573 18.088 6.486 1.00 43.81 88 SER A CA 1
ATOM 669 C C . SER A 1 88 ? -19.223 18.500 7.059 1.00 43.81 88 SER A C 1
ATOM 671 O O . SER A 1 88 ? -19.134 18.718 8.265 1.00 43.81 88 SER A O 1
ATOM 673 N N . SER A 1 89 ? -18.172 18.587 6.246 1.00 39.81 89 SER A N 1
ATOM 674 C CA . SER A 1 89 ? -16.926 19.172 6.734 1.00 39.81 89 SER A CA 1
ATOM 675 C C . SER A 1 89 ? -17.131 20.674 6.978 1.00 39.81 89 SER A C 1
ATOM 677 O O . SER A 1 89 ? -17.817 21.341 6.197 1.00 39.81 89 SER A O 1
ATOM 679 N N . ASP A 1 90 ? -16.458 21.237 7.986 1.00 43.75 90 ASP A N 1
ATOM 680 C CA . ASP A 1 90 ? -16.302 22.696 8.173 1.00 43.75 90 ASP A CA 1
ATOM 681 C C . ASP A 1 90 ? -15.663 23.394 6.950 1.00 43.75 90 ASP A C 1
ATOM 683 O O . ASP A 1 90 ? -15.584 24.616 6.871 1.00 43.75 90 ASP A O 1
ATOM 687 N N . THR A 1 91 ? -15.210 22.618 5.961 1.00 46.66 91 THR A N 1
ATOM 688 C CA . THR A 1 91 ? -14.580 23.079 4.720 1.00 46.66 91 THR A CA 1
ATOM 689 C C . THR A 1 91 ? -15.514 23.046 3.503 1.00 46.66 91 THR A C 1
ATOM 691 O O . THR A 1 91 ? -15.052 23.237 2.378 1.00 46.66 91 THR A O 1
ATOM 694 N N . GLY A 1 92 ? -16.819 22.795 3.687 1.00 39.62 92 GLY A N 1
ATOM 695 C CA . GLY A 1 92 ? -17.811 22.791 2.601 1.00 39.62 92 GLY A CA 1
ATOM 696 C C . GLY A 1 92 ? -17.641 21.649 1.591 1.00 39.62 92 GLY A C 1
ATOM 697 O O . GLY A 1 92 ? -18.273 21.651 0.533 1.00 39.62 92 GLY A O 1
ATOM 698 N N . ARG A 1 93 ? -16.796 20.655 1.892 1.00 46.19 93 ARG A N 1
ATOM 699 C CA . ARG A 1 93 ? -16.648 19.445 1.079 1.00 46.19 93 ARG A CA 1
ATOM 700 C C . ARG A 1 93 ? -17.596 18.382 1.621 1.00 46.19 93 ARG A C 1
ATOM 702 O O . ARG A 1 93 ? -17.577 18.069 2.807 1.00 46.19 93 ARG A O 1
ATOM 709 N N . ARG A 1 94 ? -18.421 17.810 0.737 1.00 50.31 94 ARG A N 1
ATOM 710 C CA . ARG A 1 94 ? -19.215 16.608 1.032 1.00 50.31 94 ARG A CA 1
ATOM 711 C C . ARG A 1 94 ? -18.261 15.512 1.494 1.00 50.31 94 ARG A C 1
ATOM 713 O O . ARG A 1 94 ? -17.528 14.954 0.680 1.00 50.31 94 ARG A O 1
ATOM 720 N N . THR A 1 95 ? -18.246 15.233 2.785 1.00 53.28 95 THR A N 1
ATOM 721 C CA . THR A 1 95 ? -17.463 14.134 3.332 1.00 53.28 95 THR A CA 1
ATOM 722 C C . THR A 1 95 ? -18.225 12.823 3.085 1.00 53.28 95 THR A C 1
ATOM 724 O O . THR A 1 95 ? -19.454 12.797 3.218 1.00 53.28 95 THR A O 1
ATOM 727 N N . PRO A 1 96 ? -17.551 11.764 2.599 1.00 63.72 96 PRO A N 1
ATOM 728 C CA . PRO A 1 96 ? -18.190 10.477 2.355 1.00 63.72 96 PRO A CA 1
ATOM 729 C C . PRO A 1 96 ? -18.800 9.925 3.644 1.00 63.72 96 PRO A C 1
ATOM 731 O O . PRO A 1 96 ? -18.245 10.105 4.726 1.00 63.72 96 PRO A O 1
ATOM 734 N N . TRP A 1 97 ? -19.951 9.271 3.520 1.00 74.88 97 TRP A N 1
ATOM 735 C CA . TRP A 1 97 ? -20.636 8.586 4.615 1.00 74.88 97 TRP A CA 1
ATOM 736 C C . TRP A 1 97 ? -19.672 7.682 5.393 1.00 74.88 97 TRP A C 1
ATOM 738 O O . TRP A 1 97 ? -18.882 6.956 4.786 1.00 74.88 97 TRP A O 1
ATOM 748 N N . ALA A 1 98 ? -19.761 7.702 6.722 1.00 85.12 98 ALA A N 1
ATOM 749 C CA . ALA A 1 98 ? -18.922 6.881 7.583 1.00 85.12 98 ALA A CA 1
ATOM 750 C C . ALA A 1 98 ? -19.754 6.083 8.592 1.00 85.12 98 ALA A C 1
ATOM 752 O O . ALA A 1 98 ? -20.778 6.543 9.100 1.00 85.12 98 ALA A O 1
ATOM 753 N N . LEU A 1 99 ? -19.307 4.863 8.873 1.00 90.56 99 LEU A N 1
ATOM 754 C CA . LEU A 1 99 ? -19.910 3.973 9.854 1.00 90.56 99 LEU A CA 1
ATOM 755 C C . LEU A 1 99 ? -19.326 4.267 11.232 1.00 90.56 99 LEU A C 1
ATOM 757 O O . LEU A 1 99 ? -18.108 4.332 11.388 1.00 90.56 99 LEU A O 1
ATOM 761 N N . GLN A 1 100 ? -20.188 4.415 12.231 1.00 92.81 100 GLN A N 1
ATOM 762 C CA . GLN A 1 100 ? -19.791 4.513 13.630 1.00 92.81 100 GLN A CA 1
ATOM 763 C C . GLN A 1 100 ? -19.919 3.136 14.274 1.00 92.81 100 GLN A C 1
ATOM 765 O O . GLN A 1 100 ? -21.016 2.580 14.368 1.00 92.81 100 GLN A O 1
ATOM 770 N N . LEU A 1 101 ? -18.787 2.588 14.703 1.00 93.81 101 LEU A N 1
ATOM 771 C CA . LEU A 1 101 ? -18.669 1.265 15.299 1.00 93.81 101 LEU A CA 1
ATOM 772 C C . LEU A 1 101 ? -18.323 1.431 16.778 1.00 93.81 101 LEU A C 1
ATOM 774 O O . LEU A 1 101 ? -17.237 1.895 17.113 1.00 93.81 101 LEU A O 1
ATOM 778 N N . GLU A 1 102 ? -19.248 1.084 17.663 1.00 94.44 102 GLU A N 1
ATOM 779 C CA . GLU A 1 102 ? -19.029 1.147 19.109 1.00 94.44 102 GLU A CA 1
ATOM 780 C C . GLU A 1 102 ? -18.451 -0.172 19.613 1.00 94.44 102 GLU A C 1
ATOM 782 O O . GLU A 1 102 ? -18.901 -1.253 19.225 1.00 94.44 102 GLU A O 1
ATOM 787 N N . CYS A 1 103 ? -17.460 -0.084 20.492 1.00 92.75 103 CYS A N 1
ATOM 788 C CA . CYS A 1 103 ? -16.886 -1.247 21.146 1.00 92.75 103 CYS A CA 1
ATOM 789 C C . CYS A 1 103 ? -17.850 -1.765 22.220 1.00 92.75 103 CYS A C 1
ATOM 791 O O . CYS A 1 103 ? -18.333 -1.009 23.058 1.00 92.75 103 CYS A O 1
ATOM 793 N N . VAL A 1 104 ? -18.107 -3.073 22.234 1.00 90.25 104 VAL A N 1
ATOM 794 C CA . VAL A 1 104 ? -18.914 -3.737 23.277 1.00 90.25 104 VAL A CA 1
ATOM 795 C C . VAL A 1 104 ? -18.154 -3.797 24.607 1.00 90.25 104 VAL A C 1
ATOM 797 O O . VAL A 1 104 ? -18.752 -3.921 25.674 1.00 90.25 104 VAL A O 1
ATOM 800 N N . ARG A 1 105 ? -16.823 -3.720 24.548 1.00 89.00 105 ARG A N 1
ATOM 801 C CA . ARG A 1 105 ? -15.916 -3.694 25.698 1.00 89.00 105 ARG A CA 1
ATOM 802 C C . ARG A 1 105 ? -14.898 -2.580 25.510 1.00 89.00 105 ARG A C 1
ATOM 804 O O . ARG A 1 105 ? -14.634 -2.164 24.387 1.00 89.00 105 ARG A O 1
ATOM 811 N N . ASP A 1 106 ? -14.319 -2.129 26.612 1.00 88.50 106 ASP A N 1
ATOM 812 C CA . ASP A 1 106 ? -13.273 -1.115 26.571 1.00 88.50 106 ASP A CA 1
ATOM 813 C C . ASP A 1 106 ? -12.008 -1.624 25.859 1.00 88.50 106 ASP A C 1
ATOM 815 O O . ASP A 1 106 ? -11.742 -2.831 25.801 1.00 88.50 106 ASP A O 1
ATOM 819 N N . LEU A 1 107 ? -11.226 -0.699 25.304 1.00 87.62 107 LEU A N 1
ATOM 820 C CA . LEU A 1 107 ? -10.046 -1.048 24.518 1.00 87.62 107 LEU A CA 1
ATOM 821 C C . LEU A 1 107 ? -8.875 -1.428 25.442 1.00 87.62 107 LEU A C 1
ATOM 823 O O . LEU A 1 107 ? -8.586 -0.695 26.390 1.00 87.62 107 LEU A O 1
ATOM 827 N N . PRO A 1 108 ? -8.134 -2.522 25.166 1.00 85.75 108 PRO A N 1
ATOM 828 C CA . PRO A 1 108 ? -7.087 -3.017 26.067 1.00 85.75 108 PRO A CA 1
ATOM 829 C C . PRO A 1 108 ? -5.994 -1.996 26.397 1.00 85.75 108 PRO A C 1
ATOM 831 O O . PRO A 1 108 ? -5.430 -2.019 27.486 1.00 85.75 108 PRO A O 1
ATOM 834 N N . PHE A 1 109 ? -5.698 -1.075 25.479 1.00 86.19 109 PHE A N 1
ATOM 835 C CA . PHE A 1 109 ? -4.685 -0.040 25.692 1.00 86.19 109 PHE A CA 1
ATOM 836 C C . PHE A 1 109 ? -5.132 1.081 26.646 1.00 86.19 109 PHE A C 1
ATOM 838 O O . PHE A 1 109 ? -4.299 1.893 27.035 1.00 86.19 109 PHE A O 1
ATOM 845 N N . PHE A 1 110 ? -6.406 1.121 27.053 1.00 87.06 110 PHE A N 1
ATOM 846 C CA . PHE A 1 110 ? -6.880 1.966 28.153 1.00 87.06 110 PHE A CA 1
ATOM 847 C C . PHE A 1 110 ? -6.798 1.278 29.520 1.00 87.06 110 PHE A C 1
ATOM 849 O O . PHE A 1 110 ? -7.157 1.893 30.527 1.00 87.06 110 PHE A O 1
ATOM 856 N N . ALA A 1 111 ? -6.305 0.036 29.599 1.00 82.44 111 ALA A N 1
ATOM 857 C CA . ALA A 1 111 ? -6.139 -0.660 30.869 1.00 82.44 111 ALA A CA 1
ATOM 858 C C . ALA A 1 111 ? -5.278 0.175 31.836 1.00 82.44 111 ALA A C 1
ATOM 860 O O . ALA A 1 111 ? -4.106 0.445 31.585 1.00 82.44 111 ALA A O 1
ATOM 861 N N . GLY A 1 112 ? -5.883 0.613 32.945 1.00 79.00 112 GLY A N 1
ATOM 862 C CA . GLY A 1 112 ? -5.232 1.452 33.958 1.00 79.00 112 GLY A CA 1
ATOM 863 C C . GLY A 1 112 ? -5.311 2.966 33.721 1.00 79.00 112 GLY A C 1
ATOM 864 O O . GLY A 1 112 ? -4.840 3.725 34.564 1.00 79.00 112 GLY A O 1
ATOM 865 N N . THR A 1 113 ? -5.936 3.429 32.633 1.00 85.75 113 THR A N 1
ATOM 866 C CA . THR A 1 113 ? -6.172 4.861 32.378 1.00 85.75 113 THR A CA 1
ATOM 867 C C . THR A 1 113 ? -7.544 5.289 32.902 1.00 85.75 113 THR A C 1
ATOM 869 O O . THR A 1 113 ? -8.568 4.680 32.585 1.00 85.75 113 THR A O 1
ATOM 872 N N . LYS A 1 114 ? -7.583 6.364 33.699 1.00 85.88 114 LYS A N 1
ATOM 873 C CA . LYS A 1 114 ? -8.837 6.961 34.187 1.00 85.88 114 LYS A CA 1
ATOM 874 C C . LYS A 1 114 ? -9.593 7.632 33.041 1.00 85.88 114 LYS A C 1
ATOM 876 O O . LYS A 1 114 ? -8.967 8.172 32.135 1.00 85.88 114 LYS A O 1
ATOM 881 N N . ALA A 1 115 ? -10.926 7.656 33.110 1.00 83.06 115 ALA A N 1
ATOM 882 C CA . ALA A 1 115 ? -11.782 8.246 32.074 1.00 83.06 115 ALA A CA 1
ATOM 883 C C . ALA A 1 115 ? -11.382 9.689 31.702 1.00 83.06 115 ALA A C 1
ATOM 885 O O . ALA A 1 115 ? -11.297 10.022 30.524 1.00 83.06 115 ALA A O 1
ATOM 886 N N . GLU A 1 116 ? -11.041 10.510 32.698 1.00 85.62 116 GLU A N 1
ATOM 887 C CA . GLU A 1 116 ? -10.644 11.917 32.520 1.00 85.62 116 GLU A CA 1
ATOM 888 C C . GLU A 1 116 ? -9.306 12.093 31.774 1.00 85.62 116 GLU A C 1
ATOM 890 O O . GLU A 1 116 ? -9.082 13.111 31.116 1.00 85.62 116 GLU A O 1
ATOM 895 N N . ASP A 1 117 ? -8.427 11.087 31.826 1.00 90.19 117 ASP A N 1
ATOM 896 C CA . ASP A 1 117 ? -7.092 11.134 31.222 1.00 90.19 117 ASP A CA 1
ATOM 897 C C . ASP A 1 117 ? -7.036 10.478 29.830 1.00 90.19 117 ASP A C 1
ATOM 899 O O . ASP A 1 117 ? -6.058 10.663 29.101 1.00 90.19 117 ASP A O 1
ATOM 903 N N . ARG A 1 118 ? -8.094 9.765 29.407 1.00 90.31 118 ARG A N 1
ATOM 904 C CA . ARG A 1 118 ? -8.139 9.037 28.120 1.00 90.31 118 ARG A CA 1
ATOM 905 C C . ARG A 1 118 ? -7.852 9.933 26.924 1.00 90.31 118 ARG A C 1
ATOM 907 O O . ARG A 1 118 ? -7.094 9.555 26.033 1.00 90.31 118 ARG A O 1
ATOM 914 N N . ARG A 1 119 ? -8.414 11.143 26.918 1.00 90.06 119 ARG A N 1
ATOM 915 C CA . ARG A 1 119 ? -8.210 12.103 25.827 1.00 90.06 119 ARG A CA 1
ATOM 916 C C . ARG A 1 119 ? -6.745 12.533 25.717 1.00 90.06 119 ARG A C 1
ATOM 918 O O . ARG A 1 119 ? -6.190 12.545 24.623 1.00 90.06 119 ARG A O 1
ATOM 925 N N . LYS A 1 120 ? -6.095 12.824 26.849 1.00 90.56 120 LYS A N 1
ATOM 926 C CA . LYS A 1 120 ? -4.664 13.173 26.880 1.00 90.56 120 LYS A CA 1
ATOM 927 C C . LYS A 1 120 ? -3.802 11.997 26.427 1.00 90.56 120 LYS A C 1
ATOM 929 O O . LYS A 1 120 ? -2.926 12.175 25.588 1.00 90.56 120 LYS A O 1
ATOM 934 N N . PHE A 1 121 ? -4.119 10.788 26.894 1.00 90.25 121 PHE A N 1
ATOM 935 C CA . PHE A 1 121 ? -3.436 9.569 26.468 1.00 90.25 121 PHE A CA 1
ATOM 936 C C . PHE A 1 121 ? -3.498 9.377 24.945 1.00 90.25 121 PHE A C 1
ATOM 938 O O . PHE A 1 121 ? -2.481 9.085 24.315 1.00 90.25 121 PHE A O 1
ATOM 945 N N . LEU A 1 122 ? -4.666 9.588 24.330 1.00 89.94 122 LEU A N 1
ATOM 946 C CA . LEU A 1 122 ? -4.834 9.522 22.876 1.00 89.94 122 LEU A CA 1
ATOM 947 C C . LEU A 1 122 ? -4.034 10.611 22.138 1.00 89.94 122 LEU A C 1
ATOM 949 O O . LEU A 1 122 ? -3.496 10.339 21.062 1.00 89.94 122 LEU A O 1
ATOM 953 N N . GLN A 1 123 ? -3.922 11.814 22.698 1.00 88.38 123 GLN A N 1
ATOM 954 C CA . GLN A 1 123 ? -3.151 12.915 22.104 1.00 88.38 123 GLN A CA 1
ATOM 955 C C . GLN A 1 123 ? -1.642 12.658 22.125 1.00 88.38 123 GLN A C 1
ATOM 957 O O . GLN A 1 123 ? -0.943 12.987 21.162 1.00 88.38 123 GLN A O 1
ATOM 962 N N . GLU A 1 124 ? -1.147 12.039 23.196 1.00 89.31 124 GLU A N 1
ATOM 963 C CA . GLU A 1 124 ? 0.255 11.641 23.347 1.00 89.31 124 GLU A CA 1
ATOM 964 C C . GLU A 1 124 ? 0.591 10.416 22.479 1.00 89.31 124 GLU A C 1
ATOM 966 O O . GLU A 1 124 ? 1.675 10.332 21.899 1.00 89.31 124 GLU A O 1
ATOM 971 N N . ASN A 1 125 ? -0.366 9.500 22.295 1.00 87.31 125 ASN A N 1
ATOM 972 C CA . ASN A 1 125 ? -0.179 8.233 21.586 1.00 87.31 125 ASN A CA 1
ATOM 973 C C . ASN A 1 125 ? -0.856 8.202 20.205 1.00 87.31 125 ASN A C 1
ATOM 975 O O . ASN A 1 125 ? -1.634 7.301 19.888 1.00 87.31 125 ASN A O 1
ATOM 979 N N . LYS A 1 126 ? -0.496 9.140 19.319 1.00 84.75 126 LYS A N 1
ATOM 980 C CA . LYS A 1 126 ? -1.055 9.250 17.947 1.00 84.75 126 LYS A CA 1
ATOM 981 C C . LYS A 1 126 ? -0.832 8.028 17.046 1.00 84.75 126 LYS A C 1
ATOM 983 O O . LYS A 1 126 ? -1.432 7.929 15.978 1.00 84.75 126 LYS A O 1
ATOM 988 N N . ARG A 1 127 ? 0.067 7.120 17.437 1.00 81.75 127 ARG A N 1
ATOM 989 C CA . ARG A 1 127 ? 0.343 5.870 16.710 1.00 81.75 127 ARG A CA 1
ATOM 990 C C . ARG A 1 127 ? -0.739 4.811 16.933 1.00 81.75 127 ARG A C 1
ATOM 992 O O . ARG A 1 127 ? -0.905 3.945 16.082 1.00 81.75 127 ARG A O 1
ATOM 999 N N . ILE A 1 128 ? -1.466 4.891 18.047 1.00 82.56 128 ILE A N 1
ATOM 1000 C CA . ILE A 1 128 ? -2.592 4.007 18.357 1.00 82.56 128 ILE A CA 1
ATOM 1001 C C . ILE A 1 128 ? -3.791 4.508 17.557 1.00 82.56 128 ILE A C 1
ATOM 1003 O O . ILE A 1 128 ? -4.160 5.659 17.745 1.00 82.56 128 ILE A O 1
ATOM 1007 N N . ILE A 1 129 ? -4.397 3.681 16.696 1.00 85.81 129 ILE A N 1
ATOM 1008 C CA . ILE A 1 129 ? -5.558 4.039 15.850 1.00 85.81 129 ILE A CA 1
ATOM 1009 C C . ILE A 1 129 ? -5.287 5.317 15.031 1.00 85.81 129 ILE A C 1
ATOM 1011 O O . ILE A 1 129 ? -5.708 6.429 15.370 1.00 85.81 129 ILE A O 1
ATOM 1015 N N . ARG A 1 130 ? -4.518 5.167 13.954 1.00 86.44 130 ARG A N 1
ATOM 1016 C CA . ARG A 1 130 ? -4.026 6.287 13.141 1.00 86.44 130 ARG A CA 1
ATOM 1017 C C . ARG A 1 130 ? -5.160 6.899 12.307 1.00 86.44 130 ARG A C 1
ATOM 1019 O O . ARG A 1 130 ? -5.916 6.179 11.660 1.00 86.44 130 ARG A O 1
ATOM 1026 N N . HIS A 1 131 ? -5.256 8.228 12.282 1.00 86.88 131 HIS A N 1
ATOM 1027 C CA . HIS A 1 131 ? -6.194 8.927 11.394 1.00 86.88 131 HIS A CA 1
ATOM 1028 C C . HIS A 1 131 ? -5.850 8.649 9.920 1.00 86.88 131 HIS A C 1
ATOM 1030 O O . HIS A 1 131 ? -4.669 8.634 9.571 1.00 86.88 131 HIS A O 1
ATOM 1036 N N . GLN A 1 132 ? -6.868 8.427 9.084 1.00 83.38 132 GLN A N 1
ATOM 1037 C CA . GLN A 1 132 ? -6.763 8.029 7.671 1.00 83.38 132 GLN A CA 1
ATOM 1038 C C . GLN A 1 132 ? -5.921 6.768 7.436 1.00 83.38 132 GLN A C 1
ATOM 1040 O O . GLN A 1 132 ? -5.421 6.528 6.338 1.00 83.38 132 GLN A O 1
ATOM 1045 N N . SER A 1 133 ? -5.746 5.934 8.464 1.00 82.56 133 SER A N 1
ATOM 1046 C CA . SER A 1 133 ? -5.119 4.635 8.254 1.00 82.56 133 SER A CA 1
ATOM 1047 C C . SER A 1 133 ? -6.082 3.679 7.583 1.00 82.56 133 SER A C 1
ATOM 1049 O O . SER A 1 133 ? -7.286 3.688 7.850 1.00 82.56 133 SER A O 1
ATOM 1051 N N . PHE A 1 134 ? -5.526 2.851 6.704 1.00 81.94 134 PHE A N 1
ATOM 1052 C CA . PHE A 1 134 ? -6.283 1.806 6.050 1.00 81.94 134 PHE A CA 1
ATOM 1053 C C . PHE A 1 134 ? -6.718 0.770 7.079 1.00 81.94 134 PHE A C 1
ATOM 1055 O O . PHE A 1 134 ? -5.935 0.360 7.938 1.00 81.94 134 PHE A O 1
ATOM 1062 N N . ALA A 1 135 ? -7.964 0.338 6.982 1.00 84.44 135 ALA A N 1
ATOM 1063 C CA . ALA A 1 135 ? -8.514 -0.691 7.833 1.00 84.44 135 ALA A CA 1
ATOM 1064 C C . ALA A 1 135 ? -9.502 -1.558 7.066 1.00 84.44 135 ALA A C 1
ATOM 1066 O O . ALA A 1 135 ? -10.037 -1.180 6.022 1.00 84.44 135 ALA A O 1
ATOM 1067 N N . CYS A 1 136 ? -9.759 -2.730 7.620 1.00 83.50 136 CYS A N 1
ATOM 1068 C CA . CYS A 1 136 ? -10.753 -3.663 7.122 1.00 83.50 136 CYS A CA 1
ATOM 1069 C C . CYS A 1 136 ? -11.700 -4.054 8.247 1.00 83.50 136 CYS A C 1
ATOM 1071 O O . CYS A 1 136 ? -11.283 -4.231 9.395 1.00 83.50 136 CYS A O 1
ATOM 1073 N N . ILE A 1 137 ? -12.978 -4.174 7.906 1.00 86.69 137 ILE A N 1
ATOM 1074 C CA . ILE A 1 137 ? -14.009 -4.673 8.806 1.00 86.69 137 ILE A CA 1
ATOM 1075 C C . ILE A 1 137 ? -14.312 -6.129 8.461 1.00 86.69 137 ILE A C 1
ATOM 1077 O O . ILE A 1 137 ? -14.627 -6.465 7.317 1.00 86.69 137 ILE A O 1
ATOM 1081 N N . ILE A 1 138 ? -14.198 -6.991 9.464 1.00 85.25 138 ILE A N 1
ATOM 1082 C CA . ILE A 1 138 ? -14.514 -8.415 9.403 1.00 85.25 138 ILE A CA 1
ATOM 1083 C C . ILE A 1 138 ? -15.852 -8.618 10.106 1.00 85.25 138 ILE A C 1
ATOM 1085 O O . ILE A 1 138 ? -16.007 -8.212 11.256 1.00 85.25 138 ILE A O 1
ATOM 1089 N N . ILE A 1 139 ? -16.796 -9.263 9.431 1.00 87.25 139 ILE A N 1
ATOM 1090 C CA . ILE A 1 139 ? -18.092 -9.671 9.969 1.00 87.25 139 ILE A CA 1
ATOM 1091 C C . ILE A 1 139 ? -18.200 -11.183 9.778 1.00 87.25 139 ILE A C 1
ATOM 1093 O O . ILE A 1 139 ? -17.992 -11.681 8.673 1.00 87.25 139 ILE A O 1
ATOM 1097 N N . ASP A 1 140 ? -18.461 -11.921 10.852 1.00 85.75 140 ASP A N 1
ATOM 1098 C CA . ASP A 1 140 ? -18.639 -13.379 10.846 1.00 85.75 140 ASP A CA 1
ATOM 1099 C C . ASP A 1 140 ? -17.472 -14.127 10.172 1.00 85.75 140 ASP A C 1
ATOM 1101 O O . ASP A 1 140 ? -17.649 -15.012 9.333 1.00 85.75 140 ASP A O 1
ATOM 1105 N N . ASN A 1 141 ? -16.241 -13.739 10.531 1.00 79.06 141 ASN A N 1
ATOM 1106 C CA . ASN A 1 141 ? -14.984 -14.240 9.956 1.00 79.06 141 ASN A CA 1
ATOM 1107 C C . ASN A 1 141 ? -14.821 -14.011 8.440 1.00 79.06 141 ASN A C 1
ATOM 1109 O O . ASN A 1 141 ? -13.998 -14.663 7.796 1.00 79.06 141 ASN A O 1
ATOM 1113 N N . GLN A 1 142 ? -15.557 -13.067 7.856 1.00 75.25 142 GLN A N 1
ATOM 1114 C CA . GLN A 1 142 ? -15.395 -12.649 6.465 1.00 75.25 142 GLN A CA 1
ATOM 1115 C C . GLN A 1 142 ? -15.151 -11.149 6.396 1.00 75.25 142 GLN A C 1
ATOM 1117 O O . GLN A 1 142 ? -15.836 -10.387 7.071 1.00 75.25 142 GLN A O 1
ATOM 1122 N N . VAL A 1 143 ? -14.218 -10.683 5.562 1.00 75.81 143 VAL A N 1
ATOM 1123 C CA . VAL A 1 143 ? -14.163 -9.238 5.312 1.00 75.81 143 VAL A CA 1
ATOM 1124 C C . VAL A 1 143 ? -15.393 -8.786 4.561 1.00 75.81 143 VAL A C 1
ATOM 1126 O O . VAL A 1 143 ? -15.797 -9.368 3.552 1.00 75.81 143 VAL A O 1
ATOM 1129 N N . ALA A 1 144 ? -16.010 -7.759 5.131 1.00 82.31 144 ALA A N 1
ATOM 1130 C CA . ALA A 1 144 ? -17.168 -7.101 4.572 1.00 82.31 144 ALA A CA 1
ATOM 1131 C C . ALA A 1 144 ? -16.750 -5.884 3.743 1.00 82.31 144 ALA A C 1
ATOM 1133 O O . ALA A 1 144 ? -17.281 -5.696 2.650 1.00 82.31 144 ALA A O 1
ATOM 1134 N N . ALA A 1 145 ? -15.777 -5.098 4.220 1.00 80.50 145 ALA A N 1
ATOM 1135 C CA . ALA A 1 145 ? -15.247 -3.961 3.475 1.00 80.50 145 ALA A CA 1
ATOM 1136 C C . ALA A 1 145 ? -13.870 -3.486 3.948 1.00 80.50 145 ALA A C 1
ATOM 1138 O O . ALA A 1 145 ? -13.432 -3.739 5.073 1.00 80.50 145 ALA A O 1
ATOM 1139 N N . PHE A 1 146 ? -13.248 -2.690 3.082 1.00 80.31 146 PHE A N 1
ATOM 1140 C CA . PHE A 1 146 ? -12.122 -1.822 3.396 1.00 80.31 146 PHE A CA 1
ATOM 1141 C C . PHE A 1 146 ? -12.550 -0.367 3.542 1.00 80.31 146 PHE A C 1
ATOM 1143 O O . PHE A 1 146 ? -13.470 0.103 2.867 1.00 80.31 146 PHE A O 1
ATOM 1150 N N . GLY A 1 147 ? -11.823 0.363 4.376 1.00 82.81 147 GLY A N 1
ATOM 1151 C CA . GLY A 1 147 ? -12.039 1.782 4.574 1.00 82.81 147 GLY A CA 1
ATOM 1152 C C . GLY A 1 147 ? -10.865 2.473 5.244 1.00 82.81 147 GLY A C 1
ATOM 1153 O O . GLY A 1 147 ? -9.809 1.889 5.480 1.00 82.81 147 GLY A O 1
ATOM 1154 N N . GLU A 1 148 ? -11.077 3.741 5.551 1.00 86.00 148 GLU A N 1
ATOM 1155 C CA . GLU A 1 148 ? -10.142 4.575 6.289 1.00 86.00 148 GLU A CA 1
ATOM 1156 C C . GLU A 1 148 ? -10.693 4.854 7.682 1.00 86.00 148 GLU A C 1
ATOM 1158 O O . GLU A 1 148 ? -11.876 5.160 7.852 1.00 86.00 148 GLU A O 1
ATOM 1163 N N . ILE A 1 149 ? -9.837 4.758 8.695 1.00 88.75 149 ILE A N 1
ATOM 1164 C CA . ILE A 1 149 ? -10.212 5.129 10.056 1.00 88.75 149 ILE A CA 1
ATOM 1165 C C . ILE A 1 149 ? -10.208 6.649 10.169 1.00 88.75 149 ILE A C 1
ATOM 1167 O O . ILE A 1 149 ? -9.161 7.292 10.066 1.00 88.75 149 ILE A O 1
ATOM 1171 N N . ASN A 1 150 ? -11.361 7.233 10.473 1.00 88.56 150 ASN A N 1
ATOM 1172 C CA . ASN A 1 150 ? -11.438 8.628 10.871 1.00 88.56 150 ASN A CA 1
ATOM 1173 C C . ASN A 1 150 ? -11.294 8.720 12.398 1.00 88.56 150 ASN A C 1
ATOM 1175 O O . ASN A 1 150 ? -12.219 8.441 13.157 1.00 88.56 150 ASN A O 1
ATOM 1179 N N . ARG A 1 151 ? -10.088 9.063 12.858 1.00 89.62 151 ARG A N 1
ATOM 1180 C CA . ARG A 1 151 ? -9.810 9.228 14.289 1.00 89.62 151 ARG A CA 1
ATOM 1181 C C . ARG A 1 151 ? -10.565 10.439 14.842 1.00 89.62 151 ARG A C 1
ATOM 1183 O O . ARG A 1 151 ? -10.232 11.565 14.485 1.00 89.62 151 ARG A O 1
ATOM 1190 N N . ASP A 1 152 ? -11.472 10.183 15.776 1.00 89.38 152 ASP A N 1
ATOM 1191 C CA . ASP A 1 152 ? -12.138 11.184 16.609 1.00 89.38 152 ASP A CA 1
ATOM 1192 C C . ASP A 1 152 ? -11.799 10.899 18.080 1.00 89.38 152 ASP A C 1
ATOM 1194 O O . ASP A 1 152 ? -12.166 9.860 18.631 1.00 89.38 152 ASP A O 1
ATOM 1198 N N . GLU A 1 153 ? -11.030 11.790 18.705 1.00 90.00 153 GLU A N 1
ATOM 1199 C CA . GLU A 1 153 ? -10.532 11.596 20.072 1.00 90.00 153 GLU A CA 1
ATOM 12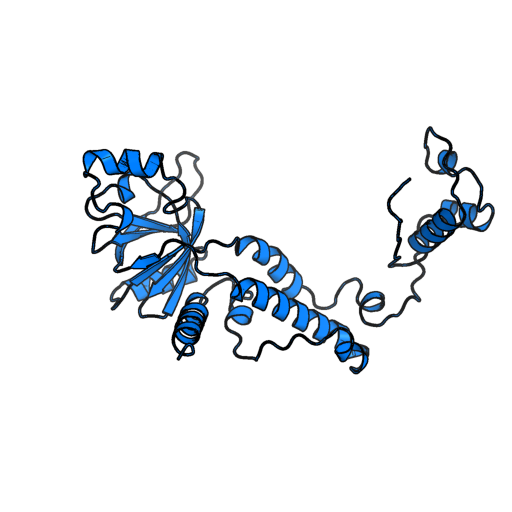00 C C . GLU A 1 153 ? -11.643 11.664 21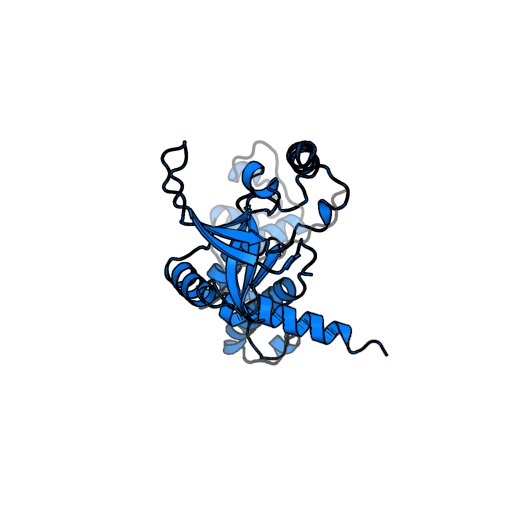.124 1.00 90.00 153 GLU A C 1
ATOM 1202 O O . GLU A 1 153 ? -11.535 10.997 22.151 1.00 90.00 153 GLU A O 1
ATOM 1207 N N . GLU A 1 154 ? -12.716 12.417 20.869 1.00 89.88 154 GLU A N 1
ATOM 1208 C CA . GLU A 1 154 ? -13.846 12.544 21.795 1.00 89.88 154 GLU A CA 1
ATOM 1209 C C . GLU A 1 154 ? -14.683 11.262 21.796 1.00 89.88 154 GLU A C 1
ATOM 1211 O O . GLU A 1 154 ? -15.110 10.778 22.845 1.00 89.88 154 GLU A O 1
ATOM 1216 N N . LEU A 1 155 ? -14.876 10.661 20.619 1.00 90.56 155 LEU A N 1
ATOM 1217 C CA . LEU A 1 155 ? -15.562 9.377 20.479 1.00 90.56 155 LEU A CA 1
ATOM 1218 C C . LEU A 1 155 ? -14.739 8.199 21.012 1.00 90.56 155 LEU A C 1
ATOM 1220 O O . LEU A 1 155 ? -15.297 7.295 21.639 1.00 90.56 155 LEU A O 1
ATOM 1224 N N . LEU A 1 156 ? -13.422 8.213 20.801 1.00 91.12 156 LEU A N 1
ATOM 1225 C CA . LEU A 1 156 ? -12.519 7.171 21.293 1.00 91.12 156 LEU A CA 1
ATOM 1226 C C . LEU A 1 156 ? -12.300 7.233 22.812 1.00 91.12 156 LEU A C 1
ATOM 1228 O O . LEU A 1 156 ? -11.989 6.210 23.414 1.00 91.12 156 LEU A O 1
ATOM 1232 N N . ALA A 1 157 ? -12.445 8.406 23.438 1.00 91.56 157 ALA A N 1
ATOM 1233 C CA . ALA A 1 157 ? -12.250 8.586 24.879 1.00 91.56 157 ALA A CA 1
ATOM 1234 C C . ALA A 1 157 ? -13.464 8.182 25.739 1.00 91.56 157 ALA A C 1
ATOM 1236 O O . ALA A 1 157 ? -13.370 8.214 26.967 1.00 91.56 157 ALA A O 1
ATOM 1237 N N . ARG A 1 158 ? -14.593 7.803 25.126 1.00 90.88 158 ARG A N 1
ATOM 1238 C CA . ARG A 1 158 ? -15.792 7.330 25.839 1.00 90.88 158 ARG A CA 1
ATOM 1239 C C . ARG A 1 158 ? -15.509 6.057 26.645 1.00 90.88 158 ARG A C 1
ATOM 1241 O O . ARG A 1 158 ? -14.527 5.356 26.408 1.00 90.88 158 ARG A O 1
ATOM 1248 N N . GLU A 1 159 ? -16.394 5.748 27.595 1.00 86.50 159 GLU A N 1
ATOM 1249 C CA . GLU A 1 159 ? -16.350 4.487 28.355 1.00 86.50 159 GLU A CA 1
ATOM 1250 C C . GLU A 1 159 ? -16.476 3.267 27.429 1.00 86.50 159 GLU A C 1
ATOM 1252 O O . GLU A 1 159 ? -15.732 2.302 27.578 1.00 86.50 159 GLU A O 1
ATOM 1257 N N . LEU A 1 160 ? -17.358 3.368 26.428 1.00 91.44 160 LEU A N 1
ATOM 1258 C CA . LEU A 1 160 ? -17.421 2.483 25.266 1.00 91.44 160 LEU A CA 1
ATOM 1259 C C . LEU A 1 160 ? -16.932 3.264 24.035 1.00 91.44 160 LEU A C 1
ATOM 1261 O O . LEU A 1 160 ? -17.680 4.090 23.501 1.00 91.44 160 LEU A O 1
ATOM 1265 N N . PRO A 1 161 ? -15.668 3.073 23.610 1.00 93.00 161 PRO A N 1
ATOM 1266 C CA . PRO A 1 161 ? -15.094 3.822 22.499 1.00 93.00 161 PRO A CA 1
ATOM 1267 C C . PRO A 1 161 ? -15.851 3.604 21.188 1.00 93.00 161 PRO A C 1
ATOM 1269 O O . PRO A 1 161 ? -16.240 2.481 20.862 1.00 93.00 161 PRO A O 1
ATOM 1272 N N . VAL A 1 162 ? -15.999 4.669 20.400 1.00 93.31 162 VAL A N 1
ATOM 1273 C CA . VAL A 1 162 ? -16.592 4.608 19.057 1.00 93.31 162 VAL A CA 1
ATOM 1274 C C . VAL A 1 162 ? -15.524 4.897 18.007 1.00 93.31 162 VAL A C 1
ATOM 1276 O O . VAL A 1 162 ? -14.867 5.936 18.037 1.00 93.31 162 VAL A O 1
ATOM 1279 N N . VAL A 1 163 ? -15.361 3.974 17.061 1.00 92.50 163 VAL A N 1
ATOM 1280 C CA . VAL A 1 163 ? -14.443 4.083 15.925 1.00 92.50 163 VAL A CA 1
ATOM 1281 C C . VAL A 1 163 ? -15.235 4.456 14.678 1.00 92.50 163 VAL A C 1
ATOM 1283 O O . VAL A 1 163 ? -16.255 3.838 14.376 1.00 92.50 163 VAL A O 1
ATOM 1286 N N . ILE A 1 164 ? -14.763 5.454 13.933 1.00 92.00 164 ILE A N 1
ATOM 1287 C CA . ILE A 1 164 ? -15.379 5.855 12.668 1.00 92.00 164 ILE A CA 1
ATOM 1288 C C . ILE A 1 164 ? -14.631 5.183 11.511 1.00 92.00 164 ILE A C 1
ATOM 1290 O O . ILE A 1 164 ? -13.430 5.398 11.340 1.00 92.00 164 ILE A O 1
ATOM 1294 N N . LEU A 1 165 ? -15.347 4.408 10.695 1.00 91.06 165 LEU A N 1
ATOM 1295 C CA . LEU A 1 165 ? -14.831 3.768 9.485 1.00 91.06 165 LEU A CA 1
ATOM 1296 C C . LEU A 1 165 ? -15.473 4.382 8.239 1.00 91.06 165 LEU A C 1
ATOM 1298 O O . LEU A 1 165 ? -16.685 4.302 8.042 1.00 91.06 165 LEU A O 1
ATOM 1302 N N . GLN A 1 166 ? -14.653 4.947 7.362 1.00 88.19 166 GLN A N 1
ATOM 1303 C CA . GLN A 1 166 ? -15.089 5.517 6.095 1.00 88.19 166 GLN A CA 1
ATOM 1304 C C . GLN A 1 166 ? -14.853 4.518 4.961 1.00 88.19 166 GLN A C 1
ATOM 1306 O O . GLN A 1 166 ? -13.713 4.245 4.595 1.00 88.19 166 GLN A O 1
ATOM 1311 N N . ILE A 1 167 ? -15.930 3.968 4.401 1.00 82.69 167 ILE A N 1
ATOM 1312 C CA . ILE A 1 167 ? -15.864 2.988 3.308 1.00 82.69 167 ILE A CA 1
ATOM 1313 C C . ILE A 1 167 ? -15.997 3.709 1.967 1.00 82.69 167 ILE A C 1
ATOM 1315 O O . ILE A 1 167 ? -16.919 4.500 1.755 1.00 82.69 167 ILE A O 1
ATOM 1319 N N . ASN A 1 168 ? -15.095 3.397 1.036 1.00 74.31 168 ASN A N 1
ATOM 1320 C CA . ASN A 1 168 ? -15.151 3.929 -0.320 1.00 74.31 168 ASN A CA 1
ATOM 1321 C C . ASN A 1 168 ? -16.086 3.083 -1.203 1.00 74.31 168 ASN A C 1
ATOM 1323 O O . ASN A 1 168 ? -15.920 1.868 -1.346 1.00 74.31 168 ASN A O 1
ATOM 1327 N N . GLY A 1 169 ? -17.038 3.758 -1.852 1.00 72.69 169 GLY A N 1
ATOM 1328 C CA . GLY A 1 169 ? -17.964 3.170 -2.821 1.00 72.69 169 GLY A CA 1
ATOM 1329 C C . GLY A 1 169 ? -19.313 2.761 -2.225 1.00 72.69 169 GLY A C 1
ATOM 1330 O O . GLY A 1 169 ? -19.394 1.897 -1.357 1.00 72.69 169 GLY A O 1
ATOM 1331 N N . GLU A 1 170 ? -20.386 3.329 -2.778 1.00 74.62 170 GLU A N 1
ATOM 1332 C CA . GLU A 1 170 ? -21.773 3.160 -2.321 1.00 74.62 170 GLU A CA 1
ATOM 1333 C C . GLU A 1 170 ? -22.192 1.692 -2.162 1.00 74.62 170 GLU A C 1
ATOM 1335 O O . GLU A 1 170 ? -22.661 1.295 -1.099 1.00 74.62 170 GLU A O 1
ATOM 1340 N N . ALA A 1 171 ? -21.947 0.861 -3.180 1.00 74.62 171 ALA A N 1
ATOM 1341 C CA . ALA A 1 171 ? -22.325 -0.551 -3.148 1.00 74.62 171 ALA A CA 1
ATOM 1342 C C . ALA A 1 171 ? -21.675 -1.329 -1.986 1.00 74.62 171 ALA A C 1
ATOM 1344 O O . ALA A 1 171 ? -22.289 -2.248 -1.457 1.00 74.62 171 ALA A O 1
ATOM 1345 N N . ASN A 1 172 ? -20.454 -0.968 -1.576 1.00 75.56 172 ASN A N 1
ATOM 1346 C CA . ASN A 1 172 ? -19.768 -1.642 -0.466 1.00 75.56 172 ASN A CA 1
ATOM 1347 C C . ASN A 1 172 ? -20.299 -1.190 0.872 1.00 75.56 172 ASN A C 1
ATOM 1349 O O . ASN A 1 172 ? -20.463 -2.004 1.774 1.00 75.56 172 ASN A O 1
ATOM 1353 N N . THR A 1 173 ? -20.546 0.111 0.997 1.00 81.44 173 THR A N 1
ATOM 1354 C CA . THR A 1 173 ? -21.114 0.688 2.208 1.00 81.44 173 THR A CA 1
ATOM 1355 C C . THR A 1 173 ? -22.487 0.083 2.473 1.00 81.44 173 THR A C 1
ATOM 1357 O O . THR A 1 173 ? -22.748 -0.343 3.592 1.00 81.44 173 THR A O 1
ATOM 1360 N N . ILE A 1 174 ? -23.326 -0.036 1.438 1.00 82.94 174 ILE A N 1
ATOM 1361 C CA . ILE A 1 174 ? -24.650 -0.661 1.531 1.00 82.94 174 ILE A CA 1
ATOM 1362 C C . ILE A 1 174 ? -24.537 -2.147 1.906 1.00 82.94 174 ILE A C 1
ATOM 1364 O O . ILE A 1 174 ? -25.175 -2.576 2.862 1.00 82.94 174 ILE A O 1
ATOM 1368 N N . ASP A 1 175 ? -23.705 -2.928 1.208 1.00 84.81 175 ASP A N 1
ATOM 1369 C CA . ASP A 1 175 ? -23.511 -4.357 1.510 1.00 84.81 175 ASP A CA 1
ATOM 1370 C C . ASP A 1 175 ? -22.985 -4.586 2.940 1.00 84.81 175 ASP A C 1
ATOM 1372 O O . ASP A 1 175 ? -23.469 -5.451 3.668 1.00 84.81 175 ASP A O 1
ATOM 1376 N N . THR A 1 176 ? -22.045 -3.751 3.386 1.00 86.75 176 THR A N 1
ATOM 1377 C CA . THR A 1 176 ? -21.500 -3.810 4.751 1.00 86.75 176 THR A CA 1
ATOM 1378 C C . THR A 1 176 ? -22.552 -3.446 5.789 1.00 86.75 176 THR A C 1
ATOM 1380 O O . THR A 1 176 ? -22.653 -4.118 6.810 1.00 86.75 176 THR A O 1
ATOM 1383 N N . LEU A 1 177 ? -23.363 -2.415 5.532 1.00 87.94 177 LEU A N 1
ATOM 1384 C CA . LEU A 1 177 ? -24.470 -2.034 6.409 1.00 87.94 177 LEU A CA 1
ATOM 1385 C C . LEU A 1 177 ? -25.471 -3.176 6.576 1.00 87.94 177 LEU A C 1
ATOM 1387 O O . LEU A 1 177 ? -25.846 -3.471 7.705 1.00 87.94 177 LEU A O 1
ATOM 1391 N N . TYR A 1 178 ? -25.851 -3.853 5.488 1.00 88.31 178 TYR A N 1
ATOM 1392 C CA . TYR A 1 178 ? -26.737 -5.016 5.565 1.00 88.31 178 TYR A CA 1
ATOM 1393 C C . TYR A 1 178 ? -26.146 -6.136 6.424 1.00 88.31 178 TYR A C 1
ATOM 1395 O O . TYR A 1 178 ? -26.852 -6.694 7.261 1.00 88.31 178 TYR A O 1
ATOM 1403 N N . LYS A 1 179 ? -24.849 -6.425 6.276 1.00 88.25 179 LYS A N 1
ATOM 1404 C CA . LYS A 1 179 ? -24.146 -7.429 7.093 1.00 88.25 179 LYS A CA 1
ATOM 1405 C C . LYS A 1 179 ? -24.028 -7.031 8.570 1.00 88.25 179 LYS A C 1
ATOM 1407 O O . LYS A 1 179 ? -23.943 -7.900 9.426 1.00 88.25 179 LYS A O 1
ATOM 1412 N N . LEU A 1 180 ? -24.044 -5.735 8.882 1.00 89.19 180 LEU A N 1
ATOM 1413 C CA . LEU A 1 180 ? -23.985 -5.213 10.252 1.00 89.19 180 LEU A CA 1
ATOM 1414 C C . LEU A 1 180 ? -25.341 -5.174 10.974 1.00 89.19 180 LEU A C 1
ATOM 1416 O O . LEU A 1 180 ? -25.367 -4.815 12.150 1.00 89.19 180 LEU A O 1
ATOM 1420 N N . MET A 1 181 ? -26.450 -5.514 10.306 1.00 85.75 181 MET A N 1
ATOM 1421 C CA . MET A 1 181 ? -27.786 -5.482 10.919 1.00 85.75 181 MET A CA 1
ATOM 1422 C C . MET A 1 181 ? -28.009 -6.599 11.946 1.00 85.75 181 MET A C 1
ATOM 1424 O O . MET A 1 181 ? -28.704 -6.370 12.932 1.00 85.75 181 MET A O 1
ATOM 1428 N N . ASP A 1 182 ? -27.433 -7.781 11.720 1.00 84.44 182 ASP A N 1
ATOM 1429 C CA . ASP A 1 182 ? -27.516 -8.927 12.637 1.00 84.44 182 ASP A CA 1
ATOM 1430 C C . ASP A 1 182 ? -26.199 -9.734 12.639 1.00 84.44 182 ASP A C 1
ATOM 1432 O O . ASP A 1 182 ? -26.144 -10.841 12.101 1.00 84.44 182 ASP A O 1
ATOM 1436 N N . PRO A 1 183 ? -25.089 -9.158 13.146 1.00 82.50 183 PRO A N 1
ATOM 1437 C CA . PRO A 1 183 ? -23.786 -9.805 13.095 1.00 82.50 183 PRO A CA 1
ATOM 1438 C C . PRO A 1 183 ? -23.571 -10.727 14.300 1.00 82.50 183 PRO A C 1
ATOM 1440 O O . PRO A 1 183 ? -23.875 -10.367 15.439 1.00 82.50 183 PRO A O 1
ATOM 1443 N N . THR A 1 184 ? -22.935 -11.881 14.083 1.00 81.81 184 THR A N 1
ATOM 1444 C CA . THR A 1 184 ? -22.493 -12.746 15.191 1.00 81.81 184 THR A CA 1
ATOM 1445 C C . THR A 1 184 ? -21.158 -12.283 15.774 1.00 81.81 184 THR A C 1
ATOM 1447 O O . THR A 1 184 ? -20.958 -12.337 16.988 1.00 81.81 184 THR A O 1
ATOM 1450 N N . ALA A 1 185 ? -20.247 -11.781 14.933 1.00 87.81 185 ALA A N 1
ATOM 1451 C CA . ALA A 1 185 ? -18.965 -11.230 15.362 1.00 87.81 185 ALA A CA 1
ATOM 1452 C C . ALA A 1 185 ? -18.477 -10.131 14.413 1.00 87.81 185 ALA A C 1
ATOM 1454 O O . ALA A 1 185 ? -18.337 -10.366 13.216 1.00 87.81 185 ALA A O 1
ATOM 1455 N N . VAL A 1 186 ? -18.138 -8.956 14.953 1.00 92.00 186 VAL A N 1
ATOM 1456 C CA . VAL A 1 186 ? -17.548 -7.849 14.184 1.00 92.00 186 VAL A CA 1
ATOM 1457 C C . VAL A 1 186 ? -16.170 -7.503 14.732 1.00 92.00 186 VAL A C 1
ATOM 1459 O O . VAL A 1 186 ? -16.000 -7.331 15.945 1.00 92.00 186 VAL A O 1
ATOM 1462 N N . LYS A 1 187 ? -15.198 -7.364 13.830 1.00 91.00 187 LYS A N 1
ATOM 1463 C CA . LYS A 1 187 ? -13.837 -6.915 14.125 1.00 91.00 187 LYS A CA 1
ATOM 1464 C C . LYS A 1 187 ? -13.393 -5.840 13.142 1.00 91.00 187 LYS A C 1
ATOM 1466 O O . LYS A 1 187 ? -13.822 -5.831 11.991 1.00 91.00 187 LYS A O 1
ATOM 1471 N N . LEU A 1 188 ? -12.497 -4.970 13.580 1.00 89.56 188 LEU A N 1
ATOM 1472 C CA . LEU A 1 188 ? -11.815 -3.990 12.746 1.00 89.56 188 LEU A CA 1
ATOM 1473 C C . LEU A 1 188 ? -10.309 -4.174 12.901 1.00 89.56 188 LEU A C 1
ATOM 1475 O O . LEU A 1 188 ? -9.801 -4.162 14.020 1.00 89.56 188 LEU A O 1
ATOM 1479 N N . ILE A 1 189 ? -9.595 -4.308 11.788 1.00 86.38 189 ILE A N 1
ATOM 1480 C CA . ILE A 1 189 ? -8.136 -4.439 11.791 1.00 86.38 189 ILE A CA 1
ATOM 1481 C C . ILE A 1 189 ? -7.537 -3.270 11.020 1.00 86.38 189 ILE A C 1
ATOM 1483 O O . ILE A 1 189 ? -7.796 -3.105 9.824 1.00 86.38 189 ILE A O 1
ATOM 1487 N N . GLN A 1 190 ? -6.736 -2.454 11.710 1.00 84.56 190 GLN A N 1
ATOM 1488 C CA . GLN A 1 190 ? -5.897 -1.444 11.073 1.00 84.56 190 GLN A CA 1
ATOM 1489 C C . GLN A 1 190 ? -4.759 -2.148 10.326 1.00 84.56 190 GLN A C 1
ATOM 1491 O O . GLN A 1 190 ? -4.017 -2.943 10.903 1.00 84.56 190 GLN A O 1
ATOM 1496 N N . VAL A 1 191 ? -4.597 -1.839 9.045 1.00 77.06 191 VAL A N 1
ATOM 1497 C CA . VAL A 1 191 ? -3.557 -2.406 8.188 1.00 77.06 191 VAL A CA 1
ATOM 1498 C C . VAL A 1 191 ? -2.365 -1.457 8.177 1.00 77.06 191 VAL A C 1
ATOM 1500 O O . VAL A 1 191 ? -2.487 -0.278 7.844 1.00 77.06 191 VAL A O 1
ATOM 1503 N N . ASP A 1 192 ? -1.195 -1.965 8.558 1.00 67.62 192 ASP A N 1
ATOM 1504 C CA . ASP A 1 192 ? -0.008 -1.130 8.755 1.00 67.62 192 ASP A CA 1
ATOM 1505 C C . ASP A 1 192 ? 0.755 -0.791 7.465 1.00 67.62 192 ASP A C 1
ATOM 1507 O O . ASP A 1 192 ? 1.657 0.049 7.489 1.00 67.62 192 ASP A O 1
ATOM 1511 N N . THR A 1 193 ? 0.353 -1.363 6.329 1.00 61.44 193 THR A N 1
ATOM 1512 C CA . THR A 1 193 ? 0.985 -1.134 5.024 1.00 61.44 193 THR A CA 1
ATOM 1513 C C . THR A 1 193 ? 0.167 -0.198 4.147 1.00 61.44 193 THR A C 1
ATOM 1515 O O . THR A 1 193 ? -1.063 -0.214 4.152 1.00 61.44 193 THR A O 1
ATOM 1518 N N . ALA A 1 194 ? 0.867 0.608 3.348 1.00 61.50 194 ALA A N 1
ATOM 1519 C CA . ALA A 1 194 ? 0.279 1.496 2.356 1.00 61.50 194 ALA A CA 1
ATOM 1520 C C . ALA A 1 194 ? -0.283 0.700 1.163 1.00 61.50 194 ALA A C 1
ATOM 1522 O O . ALA A 1 194 ? 0.240 0.782 0.057 1.00 61.50 194 ALA A O 1
ATOM 1523 N N . VAL A 1 195 ? -1.369 -0.052 1.372 1.00 57.56 195 VAL A N 1
ATOM 1524 C CA . VAL A 1 195 ? -2.090 -0.774 0.305 1.00 57.56 195 VAL A CA 1
ATOM 1525 C C . VAL A 1 195 ? -2.472 0.184 -0.842 1.00 57.56 195 VAL A C 1
ATOM 1527 O O . VAL A 1 195 ? -2.426 -0.181 -2.015 1.00 57.56 195 VAL A O 1
ATOM 1530 N N . PHE A 1 196 ? -2.724 1.457 -0.517 1.00 57.66 196 PHE A N 1
ATOM 1531 C CA . PHE A 1 196 ? -2.944 2.546 -1.473 1.00 57.66 196 PHE A CA 1
ATOM 1532 C C . PHE A 1 196 ? -1.794 2.788 -2.457 1.00 57.66 196 PHE A C 1
ATOM 1534 O O . PHE A 1 196 ? -2.049 3.220 -3.576 1.00 57.66 196 PHE A O 1
ATOM 1541 N N . ALA A 1 197 ? -0.541 2.507 -2.086 1.00 64.50 197 ALA A N 1
ATOM 1542 C CA . ALA A 1 197 ? 0.593 2.672 -2.996 1.00 64.50 197 ALA A CA 1
ATOM 1543 C C . ALA A 1 197 ? 0.505 1.712 -4.194 1.00 64.50 197 ALA A C 1
ATOM 1545 O O . ALA A 1 197 ? 1.007 2.020 -5.274 1.00 64.50 197 ALA A O 1
ATOM 1546 N N . TYR A 1 198 ? -0.182 0.580 -4.022 1.00 68.75 198 TYR A N 1
ATOM 1547 C CA . TYR A 1 198 ? -0.348 -0.426 -5.063 1.00 68.75 198 TYR A CA 1
ATOM 1548 C C . TYR A 1 198 ? -1.537 -0.136 -5.985 1.00 68.75 198 TYR A C 1
ATOM 1550 O O . TYR A 1 198 ? -1.517 -0.553 -7.138 1.00 68.75 198 TYR A O 1
ATOM 1558 N N . GLU A 1 199 ? -2.558 0.610 -5.544 1.00 64.69 199 GLU A N 1
ATOM 1559 C CA . GLU A 1 199 ? -3.763 0.859 -6.352 1.00 64.69 199 GLU A CA 1
ATOM 1560 C C . GLU A 1 199 ? -3.466 1.519 -7.718 1.00 64.69 199 GLU A C 1
ATOM 1562 O O . GLU A 1 199 ? -3.997 1.039 -8.727 1.00 64.69 199 GLU A O 1
ATOM 1567 N N . PRO A 1 200 ? -2.617 2.564 -7.824 1.00 67.19 200 PRO A N 1
ATOM 1568 C CA . PRO A 1 200 ? -2.260 3.146 -9.116 1.00 67.19 200 PRO A CA 1
ATOM 1569 C C . PRO A 1 200 ? -1.551 2.147 -10.035 1.00 67.19 200 PRO A C 1
ATOM 1571 O O . PRO A 1 200 ? -1.840 2.102 -11.231 1.00 67.19 200 PRO A O 1
ATOM 1574 N N . VAL A 1 201 ? -0.661 1.327 -9.470 1.00 75.38 201 VAL A N 1
ATOM 1575 C CA . VAL A 1 201 ? 0.119 0.319 -10.203 1.00 75.38 201 VAL A CA 1
ATOM 1576 C C . VAL A 1 201 ? -0.803 -0.772 -10.743 1.00 75.38 201 VAL A C 1
ATOM 1578 O O . VAL A 1 201 ? -0.769 -1.092 -11.927 1.00 75.38 201 VAL A O 1
ATOM 1581 N N . ILE A 1 202 ? -1.703 -1.271 -9.901 1.00 72.19 202 ILE A N 1
ATOM 1582 C CA . ILE A 1 202 ? -2.698 -2.286 -10.245 1.00 72.19 202 ILE A CA 1
ATOM 1583 C C . ILE A 1 202 ? -3.626 -1.785 -11.363 1.00 72.19 202 ILE A C 1
ATOM 1585 O O . ILE A 1 202 ? -3.815 -2.473 -12.368 1.00 72.19 202 ILE A O 1
ATOM 1589 N N . LYS A 1 203 ? -4.143 -0.553 -11.251 1.00 70.94 203 LYS A N 1
ATOM 1590 C CA . LYS A 1 203 ? -4.970 0.064 -12.305 1.00 70.94 203 LYS A CA 1
ATOM 1591 C C . LYS A 1 203 ? -4.211 0.233 -13.618 1.00 70.94 203 LYS A C 1
ATOM 1593 O O . LYS A 1 203 ? -4.813 0.106 -14.684 1.00 70.94 203 LYS A O 1
ATOM 1598 N N . ALA A 1 204 ? -2.918 0.550 -13.556 1.00 78.75 204 ALA A N 1
ATOM 1599 C CA . ALA A 1 204 ? -2.082 0.671 -14.742 1.00 78.75 204 ALA A CA 1
ATOM 1600 C C . ALA A 1 204 ? -1.902 -0.688 -15.431 1.00 78.75 204 ALA A C 1
ATOM 1602 O O . ALA A 1 204 ? -2.138 -0.784 -16.633 1.00 78.75 204 ALA A O 1
ATOM 1603 N N . LEU A 1 205 ? -1.577 -1.739 -14.672 1.00 78.25 205 LEU A N 1
ATOM 1604 C CA . LEU A 1 205 ? -1.418 -3.094 -15.204 1.00 78.25 205 LEU A CA 1
ATOM 1605 C C . LEU A 1 205 ? -2.710 -3.632 -15.832 1.00 78.25 205 LEU A C 1
ATOM 1607 O O . LEU A 1 205 ? -2.667 -4.257 -16.881 1.00 78.25 205 LEU A O 1
ATOM 1611 N N . GLN A 1 206 ? -3.877 -3.342 -15.255 1.00 75.00 206 GLN A N 1
ATOM 1612 C CA . GLN A 1 206 ? -5.169 -3.841 -15.767 1.00 75.00 206 GLN A CA 1
ATOM 1613 C C . GLN A 1 206 ? -5.605 -3.197 -17.068 1.00 75.00 206 GLN A C 1
ATOM 1615 O O . GLN A 1 206 ? -6.304 -3.803 -17.875 1.00 75.00 206 GLN A O 1
ATOM 1620 N N . ARG A 1 207 ? -5.220 -1.937 -17.260 1.00 79.56 207 ARG A N 1
ATOM 1621 C CA . ARG A 1 207 ? -5.451 -1.226 -18.517 1.00 79.56 207 ARG A CA 1
ATOM 1622 C C . ARG A 1 207 ? -4.428 -1.623 -19.579 1.00 79.56 207 ARG A C 1
ATOM 1624 O O . ARG A 1 207 ? -4.633 -1.319 -20.752 1.00 79.56 207 ARG A O 1
ATOM 1631 N N . MET A 1 208 ? -3.332 -2.265 -19.182 1.00 79.56 208 MET A N 1
ATOM 1632 C CA . MET A 1 208 ? -2.249 -2.645 -20.074 1.00 79.56 208 MET A CA 1
ATOM 1633 C C . MET A 1 208 ? -2.631 -3.916 -20.838 1.00 79.56 208 MET A C 1
ATOM 1635 O O . MET A 1 208 ? -2.530 -5.020 -20.322 1.00 79.56 208 MET A O 1
ATOM 1639 N N . GLN A 1 209 ? -3.067 -3.755 -22.089 1.00 74.38 209 GLN A N 1
ATOM 1640 C CA . GLN A 1 209 ? -3.269 -4.888 -23.004 1.00 74.38 209 GLN A CA 1
ATOM 1641 C C . GLN A 1 209 ? -1.939 -5.434 -23.531 1.00 74.38 209 GLN A C 1
ATOM 1643 O O . GLN A 1 209 ? -1.787 -6.632 -23.744 1.00 74.38 209 GLN A O 1
ATOM 1648 N N . TYR A 1 210 ? -0.977 -4.535 -23.740 1.00 75.19 210 TYR A N 1
ATOM 1649 C CA . TYR A 1 210 ? 0.353 -4.857 -24.227 1.00 75.19 210 TYR A CA 1
ATOM 1650 C C . TYR A 1 210 ? 1.359 -3.868 -23.620 1.00 75.19 210 TYR A C 1
ATOM 1652 O O . TYR A 1 210 ? 1.115 -2.657 -23.673 1.00 75.19 210 TYR A O 1
ATOM 1660 N N . PRO A 1 211 ? 2.466 -4.328 -23.016 1.00 76.94 211 PRO A N 1
ATOM 1661 C CA . PRO A 1 211 ? 3.477 -3.428 -22.472 1.00 76.94 211 PRO A CA 1
ATOM 1662 C C . PRO A 1 211 ? 4.091 -2.557 -23.578 1.00 76.94 211 PRO A C 1
ATOM 1664 O O . PRO A 1 211 ? 4.465 -3.061 -24.632 1.00 76.94 211 PRO A O 1
ATOM 1667 N N . ALA A 1 212 ? 4.239 -1.248 -23.340 1.00 71.75 212 ALA A N 1
ATOM 1668 C CA . ALA A 1 212 ? 4.687 -0.279 -24.359 1.00 71.75 212 ALA A CA 1
ATOM 1669 C C . ALA A 1 212 ? 6.072 -0.585 -24.979 1.00 71.75 212 ALA A C 1
ATOM 1671 O O . ALA A 1 212 ? 6.391 -0.126 -26.078 1.00 71.75 212 ALA A O 1
ATOM 1672 N N . LEU A 1 213 ? 6.878 -1.365 -24.259 1.00 77.31 213 LEU A N 1
ATOM 1673 C CA . LEU A 1 213 ? 8.241 -1.778 -24.586 1.00 77.31 213 LEU A CA 1
ATOM 1674 C C . LEU A 1 213 ? 8.368 -3.306 -24.702 1.00 77.31 213 LEU A C 1
ATOM 1676 O O . LEU A 1 213 ? 9.437 -3.873 -24.504 1.00 77.31 213 LEU A O 1
ATOM 1680 N N . ALA A 1 214 ? 7.259 -4.005 -24.943 1.00 76.81 214 ALA A N 1
ATOM 1681 C CA . ALA A 1 214 ? 7.270 -5.459 -25.017 1.00 76.81 214 ALA A CA 1
ATOM 1682 C C . ALA A 1 214 ? 8.154 -6.056 -26.127 1.00 76.81 214 ALA A C 1
ATOM 1684 O O . ALA A 1 214 ? 8.775 -7.082 -25.837 1.00 76.81 214 ALA A O 1
ATOM 1685 N N . PRO A 1 215 ? 8.288 -5.456 -27.330 1.00 76.31 215 PRO A N 1
ATOM 1686 C CA . PRO A 1 215 ? 9.214 -5.961 -28.340 1.00 76.31 215 PRO A CA 1
ATOM 1687 C C . PRO A 1 215 ? 10.649 -6.031 -27.818 1.00 76.31 215 PRO A C 1
ATOM 1689 O O . PRO A 1 215 ? 11.306 -7.059 -27.925 1.00 76.31 215 PRO A O 1
ATOM 1692 N N . GLU A 1 216 ? 11.103 -4.988 -27.139 1.00 77.50 216 GLU A N 1
ATOM 1693 C CA . GLU A 1 216 ? 12.471 -4.892 -26.647 1.00 77.50 216 GLU A CA 1
ATOM 1694 C C . GLU A 1 216 ? 12.671 -5.669 -25.331 1.00 77.50 216 GLU A C 1
ATOM 1696 O O . GLU A 1 216 ? 13.674 -6.362 -25.157 1.00 77.50 216 GLU A O 1
ATOM 1701 N N . LEU A 1 217 ? 11.710 -5.589 -24.400 1.00 74.12 217 LEU A N 1
ATOM 1702 C CA . LEU A 1 217 ? 11.820 -6.184 -23.060 1.00 74.12 217 LEU A CA 1
ATOM 1703 C C . LEU A 1 217 ? 11.499 -7.684 -23.019 1.00 74.12 217 LEU A C 1
ATOM 1705 O O . LEU A 1 217 ? 12.065 -8.397 -22.191 1.00 74.12 217 LEU A O 1
ATOM 1709 N N . PHE A 1 218 ? 10.590 -8.163 -23.875 1.00 73.00 218 PHE A N 1
ATOM 1710 C CA . PHE A 1 218 ? 10.077 -9.541 -23.824 1.00 73.00 218 PHE A CA 1
ATOM 1711 C C . PHE A 1 218 ? 10.302 -10.326 -25.124 1.00 73.00 218 PHE A C 1
ATOM 1713 O O . PHE A 1 218 ? 10.482 -11.547 -25.070 1.00 73.00 218 PHE A O 1
ATOM 1720 N N . LEU A 1 219 ? 10.318 -9.659 -26.286 1.00 71.38 219 LEU A N 1
ATOM 1721 C CA . LEU A 1 219 ? 10.588 -10.311 -27.580 1.00 71.38 219 LEU A CA 1
ATOM 1722 C C . LEU A 1 219 ? 12.070 -10.251 -27.988 1.00 71.38 219 LEU A C 1
ATOM 1724 O O . LEU A 1 219 ? 12.488 -11.021 -28.859 1.00 71.38 219 LEU A O 1
ATOM 1728 N N . TRP A 1 220 ? 12.847 -9.395 -27.311 1.00 71.00 220 TRP A N 1
ATOM 1729 C CA . TRP A 1 220 ? 14.240 -9.037 -27.611 1.00 71.00 220 TRP A CA 1
ATOM 1730 C C . TRP A 1 220 ? 14.464 -8.566 -29.051 1.00 71.00 220 TRP A C 1
ATOM 1732 O O . TRP A 1 220 ? 15.550 -8.733 -29.606 1.00 71.00 220 TRP A O 1
ATOM 1742 N N . ASP A 1 221 ? 13.442 -7.955 -29.643 1.00 71.19 221 ASP A N 1
ATOM 1743 C CA . ASP A 1 221 ? 13.533 -7.331 -30.954 1.00 71.19 221 ASP A CA 1
ATOM 1744 C C . ASP A 1 221 ? 14.071 -5.906 -30.764 1.00 71.19 221 ASP A C 1
ATOM 1746 O O . ASP A 1 221 ? 13.359 -4.997 -30.339 1.00 71.19 221 ASP A O 1
ATOM 1750 N N . ASN A 1 222 ? 15.362 -5.720 -31.051 1.00 63.47 222 ASN A N 1
ATOM 1751 C CA . ASN A 1 222 ? 16.062 -4.432 -30.939 1.00 63.47 222 ASN A CA 1
ATOM 1752 C C . ASN A 1 222 ? 16.073 -3.641 -32.260 1.00 63.47 222 ASN A C 1
ATOM 1754 O O . ASN A 1 222 ? 16.813 -2.668 -32.398 1.00 63.47 222 ASN A O 1
ATOM 1758 N N . ASP A 1 223 ? 15.266 -4.054 -33.237 1.00 60.00 223 ASP A N 1
ATOM 1759 C CA . ASP A 1 223 ? 15.370 -3.592 -34.627 1.00 60.00 223 ASP A CA 1
ATOM 1760 C C . ASP A 1 223 ? 14.753 -2.204 -34.874 1.00 60.00 223 ASP A C 1
ATOM 1762 O O . ASP A 1 223 ? 14.844 -1.656 -35.974 1.00 60.00 223 ASP A O 1
ATOM 1766 N N . ALA A 1 224 ? 14.132 -1.595 -33.862 1.00 56.97 224 ALA A N 1
ATOM 1767 C CA . ALA A 1 224 ? 13.502 -0.290 -34.003 1.00 56.97 224 ALA A CA 1
ATOM 1768 C C . ALA A 1 224 ? 14.516 0.851 -33.814 1.00 56.97 224 ALA A C 1
ATOM 1770 O O . ALA A 1 224 ? 14.796 1.281 -32.692 1.00 56.97 224 ALA A O 1
ATOM 1771 N N . LEU A 1 225 ? 15.016 1.378 -34.936 1.00 58.62 225 LEU A N 1
ATOM 1772 C CA . LEU A 1 225 ? 15.752 2.639 -34.973 1.00 58.62 225 LEU A CA 1
ATOM 1773 C C . LEU A 1 225 ? 14.790 3.818 -34.789 1.00 58.62 225 LEU A C 1
ATOM 1775 O O . LEU A 1 225 ? 13.931 4.074 -35.634 1.00 58.62 225 LEU A O 1
ATOM 1779 N N . LEU A 1 226 ? 14.947 4.566 -33.699 1.00 62.25 226 LEU A N 1
ATOM 1780 C CA . LEU A 1 226 ? 14.283 5.855 -33.540 1.00 62.25 226 LEU A CA 1
ATOM 1781 C C . LEU A 1 226 ? 15.164 6.943 -34.156 1.00 62.25 226 LEU A C 1
ATOM 1783 O O . LEU A 1 226 ? 16.157 7.344 -33.567 1.00 62.25 226 LEU A O 1
ATOM 1787 N N . GLU A 1 227 ? 14.803 7.467 -35.326 1.00 59.41 227 GLU A N 1
ATOM 1788 C CA . GLU A 1 227 ? 15.483 8.645 -35.885 1.00 59.41 227 GLU A CA 1
ATOM 1789 C C . GLU A 1 227 ? 14.943 9.947 -35.278 1.00 59.41 227 GLU A C 1
ATOM 1791 O O . GLU A 1 227 ? 14.358 10.785 -35.966 1.00 59.41 227 GLU A O 1
ATOM 1796 N N . HIS A 1 228 ? 15.133 10.131 -33.974 1.00 62.22 228 HIS A N 1
ATOM 1797 C CA . HIS A 1 228 ? 14.920 11.428 -33.336 1.00 62.22 2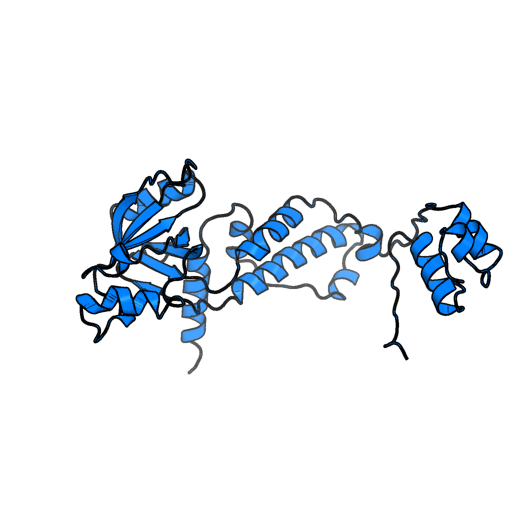28 HIS A CA 1
ATOM 1798 C C . HIS A 1 228 ? 16.265 12.158 -33.216 1.00 62.22 228 HIS A C 1
ATOM 1800 O O . HIS A 1 228 ? 17.296 11.535 -32.993 1.00 62.22 228 HIS A O 1
ATOM 1806 N N . ALA A 1 229 ? 16.259 13.485 -33.382 1.00 69.81 229 ALA A N 1
ATOM 1807 C CA . ALA A 1 229 ? 17.462 14.328 -33.348 1.00 69.81 229 ALA A CA 1
ATOM 1808 C C . ALA A 1 229 ? 18.526 13.981 -34.417 1.00 69.81 229 ALA A C 1
ATOM 1810 O O . ALA A 1 229 ? 19.703 13.785 -34.107 1.00 69.81 229 ALA A O 1
ATOM 1811 N N . ARG A 1 230 ? 18.110 13.951 -35.695 1.00 76.25 230 ARG A N 1
ATOM 1812 C CA . ARG A 1 230 ? 18.982 13.676 -36.856 1.00 76.25 230 ARG A CA 1
ATOM 1813 C C . ARG A 1 230 ? 20.266 14.506 -36.869 1.00 76.25 230 ARG A C 1
ATOM 1815 O O . ARG A 1 230 ? 21.326 13.932 -37.069 1.00 76.25 230 ARG A O 1
ATOM 1822 N N . ASP A 1 231 ? 20.186 15.798 -36.565 1.00 78.00 231 ASP A N 1
ATOM 1823 C CA . ASP A 1 231 ? 21.350 16.696 -36.580 1.00 78.00 231 ASP A CA 1
ATOM 1824 C C . ASP A 1 231 ? 22.420 16.279 -35.553 1.00 78.00 231 ASP A C 1
ATOM 1826 O O . ASP A 1 231 ? 23.619 16.315 -35.826 1.00 78.00 231 ASP A O 1
ATOM 1830 N N . ILE A 1 232 ? 21.989 15.815 -34.374 1.00 79.81 232 ILE A N 1
ATOM 1831 C CA . ILE A 1 232 ? 22.883 15.316 -33.320 1.00 79.81 232 ILE A CA 1
ATOM 1832 C C . ILE A 1 232 ? 23.429 13.938 -33.706 1.00 79.81 232 ILE A C 1
ATOM 1834 O O . ILE A 1 232 ? 24.612 13.669 -33.514 1.00 79.81 232 ILE A O 1
ATOM 1838 N N . LEU A 1 233 ? 22.595 13.071 -34.282 1.00 83.75 233 LEU A N 1
ATOM 1839 C CA . LEU A 1 233 ? 23.017 11.755 -34.764 1.00 83.75 233 LEU A CA 1
ATOM 1840 C C . LEU A 1 233 ? 24.059 11.857 -35.884 1.00 83.75 233 LEU A C 1
ATOM 1842 O O . LEU A 1 233 ? 25.037 11.112 -35.872 1.00 83.75 233 LEU A O 1
ATOM 1846 N N . GLU A 1 234 ? 23.877 12.769 -36.837 1.00 83.81 234 GLU A N 1
ATOM 1847 C CA . GLU A 1 234 ? 24.850 13.027 -37.901 1.00 83.81 234 GLU A CA 1
ATOM 1848 C C . GLU A 1 234 ? 26.155 13.585 -37.338 1.00 83.81 234 GLU A C 1
ATOM 1850 O O . GLU A 1 234 ? 27.230 13.114 -37.717 1.00 83.81 234 GLU A O 1
ATOM 1855 N N . LEU A 1 235 ? 26.083 14.514 -36.382 1.00 82.31 235 LEU A N 1
ATOM 1856 C CA . LEU A 1 235 ? 27.266 15.032 -35.701 1.00 82.31 235 LEU A CA 1
ATOM 1857 C C . LEU A 1 235 ? 28.034 13.923 -34.970 1.00 82.31 235 LEU A C 1
ATOM 1859 O O . LEU A 1 235 ? 29.241 13.801 -35.153 1.00 82.31 235 LEU A O 1
ATOM 1863 N N . LEU A 1 236 ? 27.347 13.087 -34.187 1.00 83.38 236 LEU A N 1
ATOM 1864 C CA . LEU A 1 236 ? 27.976 11.986 -33.449 1.00 83.38 236 LEU A CA 1
ATOM 1865 C C . LEU A 1 236 ? 28.589 10.946 -34.400 1.00 83.38 236 LEU A C 1
ATOM 1867 O O . LEU A 1 236 ? 29.707 10.489 -34.183 1.00 83.38 236 LEU A O 1
ATOM 1871 N N . ARG A 1 237 ? 27.907 10.615 -35.505 1.00 84.50 237 ARG A N 1
ATOM 1872 C CA . ARG A 1 237 ? 28.421 9.665 -36.510 1.00 84.50 237 ARG A CA 1
ATOM 1873 C C . ARG A 1 237 ? 29.635 10.196 -37.271 1.00 84.50 237 ARG A C 1
ATOM 1875 O O . ARG A 1 237 ? 30.513 9.413 -37.625 1.00 84.50 237 ARG A O 1
ATOM 1882 N N . THR A 1 238 ? 29.676 11.496 -37.559 1.00 85.06 238 THR A N 1
ATOM 1883 C CA . THR A 1 238 ? 30.749 12.111 -38.359 1.00 85.06 238 THR A CA 1
ATOM 1884 C C . THR A 1 238 ? 31.926 12.594 -37.517 1.00 85.06 238 THR A C 1
ATOM 1886 O O . THR A 1 238 ? 33.058 12.590 -38.003 1.00 85.06 238 THR A O 1
ATOM 1889 N N . GLN A 1 239 ? 31.691 12.992 -36.264 1.00 82.00 239 GLN A N 1
ATOM 1890 C CA . GLN A 1 239 ? 32.703 13.573 -35.382 1.00 82.00 239 GLN A CA 1
ATOM 1891 C C . GLN A 1 239 ? 32.587 13.041 -33.935 1.00 82.00 239 GLN A C 1
ATOM 1893 O O . GLN A 1 239 ? 32.153 13.766 -33.038 1.00 82.00 239 GLN A O 1
ATOM 1898 N N . PRO A 1 240 ? 33.056 11.807 -33.657 1.00 77.38 240 PRO A N 1
ATOM 1899 C CA . PRO A 1 240 ? 32.877 11.149 -32.354 1.00 77.38 240 PRO A CA 1
ATOM 1900 C C . PRO A 1 240 ? 33.499 11.872 -31.149 1.00 77.38 240 PRO A C 1
ATOM 1902 O O . PRO A 1 240 ? 33.113 11.636 -30.008 1.00 77.38 240 PRO A O 1
ATOM 1905 N N . THR A 1 241 ? 34.488 12.736 -31.388 1.00 78.38 241 THR A N 1
ATOM 1906 C CA . THR A 1 241 ? 35.223 13.491 -30.358 1.00 78.38 241 THR A CA 1
ATOM 1907 C C . THR A 1 241 ? 34.892 14.985 -30.353 1.00 78.38 241 THR A C 1
ATOM 1909 O O . THR A 1 241 ? 35.536 15.754 -29.630 1.00 78.38 241 THR A O 1
ATOM 1912 N N . ALA A 1 242 ? 33.925 15.417 -31.171 1.00 76.38 242 ALA A N 1
ATOM 1913 C CA . ALA A 1 242 ? 33.528 16.814 -31.234 1.00 76.38 242 ALA A CA 1
ATOM 1914 C C . ALA A 1 242 ? 32.881 17.275 -29.926 1.00 76.38 242 ALA A C 1
ATOM 1916 O O . ALA A 1 242 ? 32.243 16.515 -29.198 1.00 76.38 242 ALA A O 1
ATOM 1917 N N . ASP A 1 243 ? 33.058 18.562 -29.642 1.00 83.50 243 ASP A N 1
ATOM 1918 C CA . ASP A 1 243 ? 32.301 19.229 -28.598 1.00 83.50 243 ASP A CA 1
ATOM 1919 C C . ASP A 1 243 ? 30.852 19.376 -29.067 1.00 83.50 243 ASP A C 1
ATOM 1921 O O . ASP A 1 243 ? 30.574 20.109 -30.017 1.00 83.50 243 ASP A O 1
ATOM 1925 N N . ILE A 1 244 ? 29.936 18.673 -28.405 1.00 82.75 244 ILE A N 1
ATOM 1926 C CA . ILE A 1 244 ? 28.506 18.741 -28.720 1.00 82.75 244 ILE A CA 1
ATOM 1927 C C . ILE A 1 244 ? 27.803 19.903 -28.002 1.00 82.75 244 ILE A C 1
ATOM 1929 O O . ILE A 1 244 ? 26.634 20.185 -28.268 1.00 82.75 244 ILE A O 1
ATOM 1933 N N . GLY A 1 245 ? 28.510 20.595 -27.101 1.00 83.31 245 GLY A N 1
ATOM 1934 C CA . GLY A 1 245 ? 27.995 21.723 -26.332 1.00 83.31 245 GLY A CA 1
ATOM 1935 C C . GLY A 1 245 ? 27.346 22.812 -27.195 1.00 83.31 245 GLY A C 1
ATOM 1936 O O . GLY A 1 245 ? 26.212 23.186 -26.901 1.00 83.31 245 GLY A O 1
ATOM 1937 N N . PRO A 1 246 ? 27.974 23.267 -28.296 1.00 82.88 246 PRO A N 1
ATOM 1938 C CA . PRO A 1 246 ? 27.390 24.264 -29.193 1.00 82.88 246 PRO A CA 1
ATOM 1939 C C . PRO A 1 246 ? 26.052 23.841 -29.811 1.00 82.88 246 PRO A C 1
ATOM 1941 O O . PRO A 1 246 ? 25.154 24.669 -29.938 1.00 82.88 246 PRO A O 1
ATOM 1944 N N . VAL A 1 247 ? 25.893 22.559 -30.157 1.00 80.19 247 VAL A N 1
ATOM 1945 C CA . VAL A 1 247 ? 24.660 22.035 -30.773 1.00 80.19 247 VAL A CA 1
ATOM 1946 C C . VAL A 1 247 ? 23.532 21.898 -29.753 1.00 80.19 247 VAL A C 1
ATOM 1948 O O . VAL A 1 247 ? 22.370 22.109 -30.083 1.00 80.19 247 VAL A O 1
ATOM 1951 N N . LEU A 1 248 ? 23.871 21.625 -28.492 1.00 79.50 248 LEU A N 1
ATOM 1952 C CA . LEU A 1 248 ? 22.916 21.577 -27.384 1.00 79.50 248 LEU A CA 1
ATOM 1953 C C . LEU A 1 248 ? 22.674 22.938 -26.704 1.00 79.50 248 LEU A C 1
ATOM 1955 O O . LEU A 1 248 ? 21.911 23.010 -25.742 1.00 79.50 248 LEU A O 1
ATOM 1959 N N . GLY A 1 249 ? 23.330 24.013 -27.156 1.00 83.25 249 GLY A N 1
ATOM 1960 C CA . GLY A 1 249 ? 23.252 25.331 -26.514 1.00 83.25 249 GLY A CA 1
ATOM 1961 C C . GLY A 1 249 ? 23.880 25.377 -25.113 1.00 83.25 249 GLY A C 1
ATOM 1962 O O . GLY A 1 249 ? 23.493 26.199 -24.281 1.00 83.25 249 GLY A O 1
ATOM 1963 N N . LEU A 1 250 ? 24.832 24.487 -24.824 1.00 84.50 250 LEU A N 1
ATOM 1964 C CA . LEU A 1 250 ? 25.521 24.416 -23.539 1.00 84.50 250 LEU A CA 1
ATOM 1965 C C . LEU A 1 250 ? 26.667 25.429 -23.480 1.00 84.50 250 LEU A C 1
ATOM 1967 O O . LEU A 1 250 ? 27.465 25.570 -24.402 1.00 84.50 250 LEU A O 1
ATOM 1971 N N . SER A 1 251 ? 26.794 26.096 -22.335 1.00 83.38 251 SER A N 1
ATOM 1972 C CA . SER A 1 251 ? 27.846 27.084 -22.063 1.00 83.38 251 SER A CA 1
ATOM 1973 C C . SER A 1 251 ? 29.211 26.469 -21.738 1.00 83.38 251 SER A C 1
ATOM 1975 O O . SER A 1 251 ? 30.200 27.190 -21.606 1.00 83.38 251 SER A O 1
ATOM 1977 N N . ARG A 1 252 ? 29.282 25.141 -21.586 1.00 85.75 252 ARG A N 1
ATOM 1978 C CA . ARG A 1 252 ? 30.508 24.403 -21.270 1.00 85.75 252 ARG A CA 1
ATOM 1979 C C . ARG A 1 252 ? 30.844 23.424 -22.381 1.00 85.75 252 ARG A C 1
ATOM 1981 O O . ARG A 1 252 ? 29.960 22.740 -22.897 1.00 85.75 252 ARG A O 1
ATOM 1988 N N . ARG A 1 253 ? 32.146 23.306 -22.652 1.00 85.38 253 ARG A N 1
ATOM 1989 C CA . ARG A 1 253 ? 32.687 22.265 -23.522 1.00 85.38 253 ARG A CA 1
ATOM 1990 C C . ARG A 1 253 ? 32.264 20.896 -23.003 1.00 85.38 253 ARG A C 1
ATOM 1992 O O . ARG A 1 253 ? 32.587 20.538 -21.871 1.00 85.38 253 ARG A O 1
ATOM 1999 N N . THR A 1 254 ? 31.562 20.154 -23.845 1.00 83.56 254 THR A N 1
ATOM 2000 C CA . THR A 1 254 ? 31.022 18.825 -23.571 1.00 83.56 254 THR A CA 1
ATOM 2001 C C . THR A 1 254 ? 31.550 17.886 -24.648 1.00 83.56 254 THR A C 1
ATOM 2003 O O . THR A 1 254 ? 30.939 17.703 -25.698 1.00 83.56 254 THR A O 1
ATOM 2006 N N . ALA A 1 255 ? 32.738 17.341 -24.394 1.00 83.69 255 ALA A N 1
ATOM 2007 C CA . ALA A 1 255 ? 33.354 16.317 -25.228 1.00 83.69 255 ALA A CA 1
ATOM 2008 C C . ALA A 1 255 ? 33.282 14.979 -24.492 1.00 83.69 255 ALA A C 1
ATOM 2010 O O . ALA A 1 255 ? 33.560 14.921 -23.292 1.00 83.69 255 ALA A O 1
ATOM 2011 N N . PHE A 1 256 ? 32.915 13.927 -25.213 1.00 84.06 256 PHE A N 1
ATOM 2012 C CA . PHE A 1 256 ? 32.763 12.594 -24.650 1.00 84.06 256 PHE A CA 1
ATOM 2013 C C . PHE A 1 256 ? 34.020 11.759 -24.841 1.00 84.06 256 PHE A C 1
ATOM 2015 O O . PHE A 1 256 ? 34.710 11.859 -25.858 1.00 84.06 256 PHE A O 1
ATOM 2022 N N . ASP A 1 257 ? 34.301 10.901 -23.865 1.00 85.75 257 ASP A N 1
ATOM 2023 C CA . ASP A 1 257 ? 35.150 9.748 -24.126 1.00 85.75 257 ASP A CA 1
ATOM 2024 C C . ASP A 1 257 ? 34.413 8.729 -25.013 1.00 85.75 257 ASP A C 1
ATOM 2026 O O . ASP A 1 257 ? 33.217 8.841 -25.293 1.00 85.75 257 ASP A O 1
ATOM 2030 N N . ARG A 1 258 ? 35.138 7.710 -25.474 1.00 85.50 258 ARG A N 1
ATOM 2031 C CA . ARG A 1 258 ? 34.578 6.696 -26.369 1.00 85.50 258 ARG A CA 1
ATOM 2032 C C . ARG A 1 258 ? 33.373 5.963 -25.765 1.00 85.50 258 ARG A C 1
ATOM 2034 O O . ARG A 1 258 ? 32.411 5.707 -26.476 1.00 85.50 258 ARG A O 1
ATOM 2041 N N . ALA A 1 259 ? 33.412 5.630 -24.477 1.00 85.31 259 ALA A N 1
ATOM 2042 C CA . ALA A 1 259 ? 32.332 4.879 -23.840 1.00 85.31 259 ALA A CA 1
ATOM 2043 C C . ALA A 1 259 ? 31.067 5.739 -23.698 1.00 85.31 259 ALA A C 1
ATOM 2045 O O . ALA A 1 259 ? 29.957 5.262 -23.934 1.00 85.31 259 ALA A O 1
ATOM 2046 N N . GLN A 1 260 ? 31.237 7.015 -23.359 1.00 86.69 260 GLN A N 1
ATOM 2047 C CA . GLN A 1 260 ? 30.166 8.007 -23.298 1.00 86.69 260 GLN A CA 1
ATOM 2048 C C . GLN A 1 260 ? 29.568 8.281 -24.683 1.00 86.69 260 GLN A C 1
ATOM 2050 O O . GLN A 1 260 ? 28.346 8.329 -24.816 1.00 86.69 260 GLN A O 1
ATOM 2055 N N . HIS A 1 261 ? 30.413 8.400 -25.711 1.00 88.38 261 HIS A N 1
ATOM 2056 C CA . HIS A 1 261 ? 29.989 8.539 -27.103 1.00 88.38 261 HIS A CA 1
ATOM 2057 C C . HIS A 1 261 ? 29.130 7.348 -27.543 1.00 88.38 261 HIS A C 1
ATOM 2059 O O . HIS A 1 261 ? 28.000 7.533 -27.993 1.00 88.38 261 HIS A O 1
ATOM 2065 N N . ASP A 1 262 ? 29.641 6.127 -27.366 1.00 86.50 262 ASP A N 1
ATOM 2066 C CA . ASP A 1 262 ? 28.957 4.906 -27.797 1.00 86.50 262 ASP A CA 1
ATOM 2067 C C . ASP A 1 262 ? 27.634 4.716 -27.031 1.00 86.50 262 ASP A C 1
ATOM 2069 O O . ASP A 1 262 ? 26.622 4.332 -27.619 1.00 86.50 262 ASP A O 1
ATOM 2073 N N . SER A 1 263 ? 27.605 5.080 -25.742 1.00 88.00 263 SER A N 1
ATOM 2074 C CA . SER A 1 263 ? 26.389 5.063 -24.917 1.00 88.00 263 SER A CA 1
ATOM 2075 C C . SER A 1 263 ? 25.338 6.067 -25.395 1.00 88.00 263 SER A C 1
ATOM 2077 O O . SER A 1 263 ? 24.155 5.735 -25.455 1.00 88.00 263 SER A O 1
ATOM 2079 N N . LEU A 1 264 ? 25.746 7.290 -25.752 1.00 86.50 264 LEU A N 1
ATOM 2080 C CA . LEU A 1 264 ? 24.833 8.316 -26.259 1.00 86.50 264 LEU A CA 1
ATOM 2081 C C . LEU A 1 264 ? 24.296 7.952 -27.647 1.00 86.50 264 LEU A C 1
ATOM 2083 O O . LEU A 1 264 ? 23.104 8.107 -27.905 1.00 86.50 264 LEU A O 1
ATOM 2087 N N . LEU A 1 265 ? 25.156 7.437 -28.527 1.00 86.25 265 LEU A N 1
ATOM 2088 C CA . LEU A 1 265 ? 24.750 6.978 -29.850 1.00 86.25 265 LEU A CA 1
ATOM 2089 C C . LEU A 1 265 ? 23.737 5.830 -29.745 1.00 86.25 265 LEU A C 1
ATOM 2091 O O . LEU A 1 265 ? 22.723 5.852 -30.441 1.00 86.25 265 LEU A O 1
ATOM 2095 N N . ALA A 1 266 ? 23.965 4.865 -28.849 1.00 84.81 266 ALA A N 1
ATOM 2096 C CA . ALA A 1 266 ? 23.006 3.799 -28.568 1.00 84.81 266 ALA A CA 1
ATOM 2097 C C . ALA A 1 266 ? 21.672 4.358 -28.042 1.00 84.81 266 ALA A C 1
ATOM 2099 O O . ALA A 1 266 ? 20.620 4.016 -28.573 1.00 84.81 266 ALA A O 1
ATOM 2100 N N . ALA A 1 267 ? 21.704 5.287 -27.082 1.00 84.56 267 ALA A N 1
ATOM 2101 C CA . ALA A 1 267 ? 20.500 5.895 -26.508 1.00 84.56 267 ALA A CA 1
ATOM 2102 C C . ALA A 1 267 ? 19.664 6.712 -27.504 1.00 84.56 267 ALA A C 1
ATOM 2104 O O . ALA A 1 267 ? 18.445 6.778 -27.373 1.00 84.56 267 ALA A O 1
ATOM 2105 N N . LEU A 1 268 ? 20.304 7.339 -28.495 1.00 83.94 268 LEU A N 1
ATOM 2106 C CA . LEU A 1 268 ? 19.613 8.118 -29.526 1.00 83.94 268 LEU A CA 1
ATOM 2107 C C . LEU A 1 268 ? 19.111 7.268 -30.693 1.00 83.94 268 LEU A C 1
ATOM 2109 O O . LEU A 1 268 ? 18.251 7.725 -31.437 1.00 83.94 268 LEU A O 1
ATOM 2113 N N . THR A 1 269 ? 19.654 6.065 -30.882 1.00 81.12 269 THR A N 1
ATOM 2114 C CA . THR A 1 269 ? 19.282 5.191 -32.003 1.00 81.12 269 THR A CA 1
ATOM 2115 C C . THR A 1 269 ? 18.339 4.070 -31.594 1.00 81.12 269 THR A C 1
ATOM 2117 O O . THR A 1 269 ? 17.552 3.628 -32.422 1.00 81.12 269 THR A O 1
ATOM 2120 N N . GLN A 1 270 ? 18.368 3.625 -30.340 1.00 79.12 270 GLN A N 1
ATOM 2121 C CA . GLN A 1 270 ? 17.584 2.491 -29.854 1.00 79.12 270 GLN A CA 1
ATOM 2122 C C . GLN A 1 270 ? 16.345 2.957 -29.079 1.00 79.12 270 GLN A C 1
ATOM 2124 O O . GLN A 1 270 ? 16.379 3.964 -28.376 1.00 79.12 270 GLN A O 1
ATOM 2129 N N . ARG A 1 271 ? 15.246 2.189 -29.144 1.00 76.88 271 ARG A N 1
ATOM 2130 C CA . ARG A 1 271 ? 14.066 2.413 -28.279 1.00 76.88 271 ARG A CA 1
ATOM 2131 C C . ARG A 1 271 ? 14.363 2.185 -26.794 1.00 76.88 271 ARG A C 1
ATOM 2133 O O . ARG A 1 271 ? 13.735 2.818 -25.948 1.00 76.88 271 ARG A O 1
ATOM 2140 N N . ILE A 1 272 ? 15.307 1.295 -26.485 1.00 80.56 272 ILE A N 1
ATOM 2141 C CA . ILE A 1 272 ? 15.821 1.030 -25.138 1.00 80.56 272 ILE A CA 1
ATOM 2142 C C . ILE A 1 272 ? 17.336 0.898 -25.221 1.00 80.56 272 ILE A C 1
ATOM 2144 O O . ILE A 1 272 ? 17.843 0.149 -26.048 1.00 80.56 272 ILE A O 1
ATOM 2148 N N . SER A 1 273 ? 18.047 1.569 -24.319 1.00 82.50 273 SER A N 1
ATOM 2149 C CA . SER A 1 273 ? 19.499 1.467 -24.181 1.00 82.50 273 SER A CA 1
ATOM 2150 C C . SER A 1 273 ? 19.883 1.266 -22.718 1.00 82.50 273 SER A C 1
ATOM 2152 O O . SER A 1 273 ? 19.364 1.963 -21.842 1.00 82.50 273 SER A O 1
ATOM 2154 N N . LEU A 1 274 ? 20.828 0.366 -22.447 1.00 83.06 274 LEU A N 1
ATOM 2155 C CA . LEU A 1 274 ? 21.426 0.207 -21.123 1.00 83.06 274 LEU A CA 1
ATOM 2156 C C . LEU A 1 274 ? 22.711 1.035 -21.038 1.00 83.06 274 LEU A C 1
ATOM 2158 O O . LEU A 1 274 ? 23.683 0.740 -21.728 1.00 83.06 274 LEU A O 1
ATOM 2162 N N . ILE A 1 275 ? 22.728 2.040 -20.162 1.00 86.50 275 ILE A N 1
ATOM 2163 C CA . ILE A 1 275 ? 23.925 2.834 -19.867 1.00 86.50 275 ILE A CA 1
ATOM 2164 C C . ILE A 1 275 ? 24.403 2.468 -18.466 1.00 86.50 275 ILE A C 1
ATOM 2166 O O . ILE A 1 275 ? 23.718 2.738 -17.480 1.00 86.50 275 ILE A O 1
ATOM 2170 N N . GLN A 1 276 ? 25.585 1.863 -18.371 1.00 83.06 276 GLN A N 1
ATOM 2171 C CA . GLN A 1 276 ? 26.185 1.494 -17.094 1.00 83.06 276 GLN A CA 1
ATOM 2172 C C . GLN A 1 276 ? 27.384 2.393 -16.794 1.00 83.06 276 GLN A C 1
ATOM 2174 O O . GLN A 1 276 ? 28.454 2.249 -17.379 1.00 83.06 276 GLN A O 1
ATOM 2179 N N . GLY A 1 277 ? 27.201 3.315 -15.852 1.00 84.00 277 GLY A N 1
ATOM 2180 C CA . GLY A 1 277 ? 28.291 4.114 -15.303 1.00 84.00 277 GLY A CA 1
ATOM 2181 C C . GLY A 1 277 ? 28.909 3.415 -14.088 1.00 84.00 277 GLY A C 1
ATOM 2182 O O . GLY A 1 277 ? 28.175 3.139 -13.136 1.00 84.00 277 GLY A O 1
ATOM 2183 N N . PRO A 1 278 ? 30.222 3.125 -14.061 1.00 82.75 278 PRO A N 1
ATOM 2184 C CA . PRO A 1 278 ? 30.886 2.781 -12.808 1.00 82.75 278 PRO A CA 1
ATOM 2185 C C . PRO A 1 278 ? 30.796 3.965 -11.823 1.00 82.75 278 PRO A C 1
ATOM 2187 O O . PRO A 1 278 ? 30.587 5.102 -12.258 1.00 82.75 278 PRO A O 1
ATOM 2190 N N . PRO A 1 279 ? 30.967 3.735 -10.506 1.00 78.56 279 PRO A N 1
ATOM 2191 C CA . PRO A 1 279 ? 31.031 4.818 -9.532 1.00 78.56 279 PRO A CA 1
ATOM 2192 C C . PRO A 1 279 ? 32.063 5.852 -9.984 1.00 78.56 279 PRO A C 1
ATOM 2194 O O . PRO A 1 279 ? 33.208 5.494 -10.274 1.00 78.56 279 PRO A O 1
ATOM 2197 N N . GLY A 1 280 ? 31.629 7.109 -10.102 1.00 74.00 280 GLY A N 1
ATOM 2198 C CA . GLY A 1 280 ? 32.477 8.195 -10.579 1.00 74.00 280 GLY A CA 1
ATOM 2199 C C . GLY A 1 280 ? 33.754 8.291 -9.747 1.00 74.00 280 GLY A C 1
ATOM 2200 O O . GLY A 1 280 ? 33.709 8.154 -8.524 1.00 74.00 280 GLY A O 1
ATOM 2201 N N . LYS A 1 281 ? 34.886 8.492 -10.420 1.00 47.91 281 LYS A N 1
ATOM 2202 C CA . LYS A 1 281 ? 36.088 9.008 -9.764 1.00 47.91 281 LYS A CA 1
ATOM 2203 C C . LYS A 1 281 ? 35.974 10.514 -9.601 1.00 47.91 281 LYS A C 1
ATOM 2205 O O . LYS A 1 281 ? 35.444 11.149 -10.541 1.00 47.91 281 LYS A O 1
#

Radius of gyration: 27.55 Å; chains: 1; bounding box: 64×56×72 Å

Secondary structure (DSSP, 8-state):
--SSHHHHHHHHHHHTT-S-STTHHHHHT--S------TTTTTTS-GGGHHHHHHHHHHHHHHHHHHH----S-EEESEEEEEEE-PBPTTS-BPPPEEEEEESS--GGGTT--GGGHHHHHHH-TTSS-TTEEEEEEETTEEEEEEEEE--HHHHTSSS-EEEEEESSHHHHHHHHHHTSS-S-EEEEE--S-HHHHHHHHHHHHH-SS-TTHIIIII-----B----HHHHHHHHH-TTS--TTTTT-SS-----HHHHHHHHHHHHBSS----PPPP-